Protein AF-A0A0U1DR45-F1 (afdb_monomer)

Secondary structure (DSSP, 8-state):
--GGG--SSHHHHHHHHHHHHHHHHHHHHHHHHTSHHHHHHHHHHHHHHHS------TTS----HHHHHHHHHHHHHHHHHHHHTT--HHHHHHHHHHHHHHHHHHHHHHHHTT-HHHHHHHHHHHHHHHHHHHHHHHHHHHHHHHHHHHTTT---HHHHHHHHHHHHHHHHHHHHHHHHHHHHHHHHHHH-

Structure (mmCIF, N/CA/C/O backbone):
data_AF-A0A0U1DR45-F1
#
_entry.id   AF-A0A0U1DR45-F1
#
loop_
_atom_site.group_PDB
_atom_site.id
_atom_site.type_symbol
_atom_site.label_atom_id
_atom_site.label_alt_id
_atom_site.label_comp_id
_atom_site.label_asym_id
_atom_site.label_entity_id
_atom_site.label_seq_id
_atom_site.pdbx_PDB_ins_code
_atom_site.Cartn_x
_atom_site.Cartn_y
_atom_site.Cartn_z
_atom_site.occupancy
_atom_site.B_iso_or_equiv
_atom_site.auth_seq_id
_atom_site.auth_comp_id
_atom_site.auth_asym_id
_atom_site.auth_atom_id
_atom_site.pdbx_PDB_model_num
ATOM 1 N N . MET A 1 1 ? 4.252 -5.165 19.565 1.00 74.50 1 MET A N 1
ATOM 2 C CA . MET A 1 1 ? 3.572 -4.332 20.573 1.00 74.50 1 MET A CA 1
ATOM 3 C C . MET A 1 1 ? 3.650 -5.083 21.880 1.00 74.50 1 MET A C 1
ATOM 5 O O . MET A 1 1 ? 3.442 -6.291 21.856 1.00 74.50 1 MET A O 1
ATOM 9 N N . ASP A 1 2 ? 4.028 -4.405 22.955 1.00 87.19 2 ASP A N 1
ATOM 10 C CA . ASP A 1 2 ? 4.052 -5.003 24.288 1.00 87.19 2 ASP A CA 1
ATOM 11 C C . ASP A 1 2 ? 2.635 -5.491 24.665 1.00 87.19 2 ASP A C 1
ATOM 13 O O . ASP A 1 2 ? 1.686 -4.720 24.469 1.00 87.19 2 ASP A O 1
ATOM 17 N N . PRO A 1 3 ? 2.450 -6.744 25.136 1.00 86.81 3 PRO A N 1
ATOM 18 C CA . PRO A 1 3 ? 1.155 -7.238 25.598 1.00 86.81 3 PRO A CA 1
ATOM 19 C C . PRO A 1 3 ? 0.461 -6.320 26.614 1.00 86.81 3 PRO A C 1
ATOM 21 O O . PRO A 1 3 ? -0.765 -6.239 26.595 1.00 86.81 3 PRO A O 1
ATOM 24 N N . GLU A 1 4 ? 1.212 -5.581 27.436 1.00 89.69 4 GLU A N 1
ATOM 25 C CA . GLU A 1 4 ? 0.661 -4.648 28.433 1.00 89.69 4 GLU A CA 1
ATOM 26 C C . GLU A 1 4 ? -0.062 -3.437 27.809 1.00 89.69 4 GLU A C 1
ATOM 28 O O . GLU A 1 4 ? -0.910 -2.804 28.440 1.00 89.69 4 GLU A O 1
ATOM 33 N N . LEU A 1 5 ? 0.232 -3.116 26.544 1.00 90.75 5 LEU A N 1
ATOM 34 C CA . LEU A 1 5 ? -0.399 -2.017 25.802 1.00 90.75 5 LEU A CA 1
ATOM 35 C C . LEU A 1 5 ? -1.704 -2.435 25.101 1.00 90.75 5 LEU A C 1
ATOM 37 O O . LEU A 1 5 ? -2.390 -1.595 24.505 1.00 90.75 5 LEU A O 1
ATOM 41 N N . VAL A 1 6 ? -2.057 -3.722 25.149 1.00 92.06 6 VAL A N 1
ATOM 42 C CA . VAL A 1 6 ? -3.276 -4.260 24.541 1.00 92.06 6 VAL A CA 1
ATOM 43 C C . VAL A 1 6 ? -4.402 -4.241 25.571 1.00 92.06 6 VAL A C 1
ATOM 45 O O . VAL A 1 6 ? -4.398 -5.008 26.529 1.00 92.06 6 VAL A O 1
ATOM 48 N N . ARG A 1 7 ? -5.390 -3.369 25.363 1.00 92.12 7 ARG A N 1
ATOM 49 C CA . ARG A 1 7 ? -6.521 -3.160 26.272 1.00 92.12 7 ARG A CA 1
ATOM 50 C C . ARG A 1 7 ? -7.835 -3.475 25.576 1.00 92.12 7 ARG A C 1
ATOM 52 O O . ARG A 1 7 ? -8.024 -3.124 24.417 1.00 92.12 7 ARG A O 1
ATOM 59 N N . GLY A 1 8 ? -8.750 -4.120 26.296 1.00 88.38 8 GLY A N 1
ATOM 60 C CA . GLY A 1 8 ? -10.065 -4.493 25.772 1.00 88.38 8 GLY A CA 1
ATOM 61 C C . GLY A 1 8 ? -10.032 -5.609 24.711 1.00 88.38 8 GLY A C 1
ATOM 62 O O . GLY A 1 8 ? -8.978 -6.170 24.395 1.00 88.38 8 GLY A O 1
ATOM 63 N N . PRO A 1 9 ? -11.191 -5.958 24.125 1.00 90.88 9 PRO A N 1
ATOM 64 C CA . PRO A 1 9 ? -11.337 -7.078 23.191 1.00 90.88 9 PRO A CA 1
ATOM 65 C C . PRO A 1 9 ? -10.889 -6.727 21.756 1.00 90.88 9 PRO A C 1
ATOM 67 O O . PRO A 1 9 ? -11.472 -7.186 20.772 1.00 90.88 9 PRO A O 1
ATOM 70 N N . VAL A 1 10 ? -9.832 -5.922 21.600 1.00 89.94 10 VAL A N 1
ATOM 71 C CA . VAL A 1 10 ? -9.386 -5.342 20.314 1.00 89.94 10 VAL A CA 1
ATOM 72 C C . VAL A 1 10 ? -9.113 -6.416 19.267 1.00 89.94 10 VAL A C 1
ATOM 74 O O . VAL A 1 10 ? -9.579 -6.316 18.132 1.00 89.94 10 VAL A O 1
ATOM 77 N N . ARG A 1 11 ? -8.405 -7.488 19.649 1.00 86.81 11 ARG A N 1
ATOM 78 C CA . ARG A 1 11 ? -8.141 -8.615 18.744 1.00 86.81 11 ARG A CA 1
ATOM 79 C C . ARG A 1 11 ? -9.445 -9.230 18.249 1.00 86.81 11 ARG A C 1
ATOM 81 O O . ARG A 1 11 ? -9.556 -9.521 17.065 1.00 86.81 11 ARG A O 1
ATOM 88 N N . GLN A 1 12 ? -10.414 -9.420 19.138 1.00 86.25 12 GLN A N 1
ATOM 89 C CA . GLN A 1 12 ? -11.705 -9.989 18.782 1.00 86.25 12 GLN A CA 1
ATOM 90 C C . GLN A 1 12 ? -12.430 -9.092 17.770 1.00 86.25 12 GLN A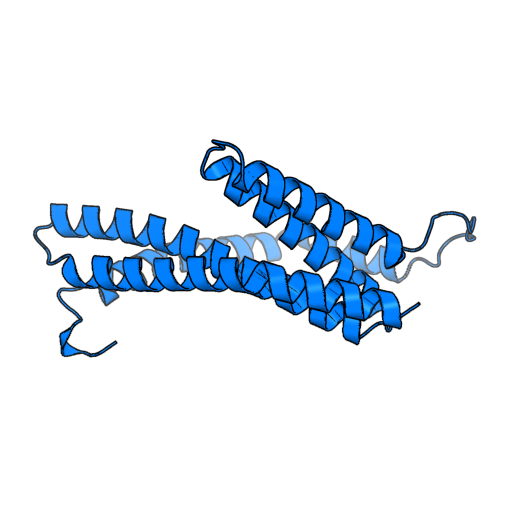 C 1
ATOM 92 O O . GLN A 1 12 ? -12.779 -9.555 16.688 1.00 86.25 12 GLN A O 1
ATOM 97 N N . ARG A 1 13 ? -12.570 -7.793 18.060 1.00 86.56 13 ARG A N 1
ATOM 98 C CA . ARG A 1 13 ? -13.258 -6.840 17.173 1.00 86.56 13 ARG A CA 1
ATOM 99 C C . ARG A 1 13 ? -12.608 -6.737 15.796 1.00 86.56 13 ARG A C 1
ATOM 101 O O . ARG A 1 13 ? -13.294 -6.877 14.780 1.00 86.56 13 ARG A O 1
ATOM 108 N N . LEU A 1 14 ? -11.286 -6.567 15.757 1.00 86.44 14 LEU A N 1
ATOM 109 C CA . LEU A 1 14 ? -10.547 -6.428 14.503 1.00 86.44 14 LEU A CA 1
ATOM 110 C C . LEU A 1 14 ? -10.541 -7.731 13.691 1.00 86.44 14 LEU A C 1
ATOM 112 O O . LEU A 1 14 ? -10.777 -7.705 12.481 1.00 86.44 14 LEU A O 1
ATOM 116 N N . VAL A 1 15 ? -10.314 -8.880 14.334 1.00 83.94 15 VAL A N 1
ATOM 117 C CA . VAL A 1 15 ? -10.161 -10.166 13.634 1.00 83.94 15 VAL A CA 1
ATOM 118 C C . VAL A 1 15 ? -11.509 -10.791 13.281 1.00 83.94 15 VAL A C 1
ATOM 120 O O . VAL A 1 15 ? -11.695 -11.218 12.143 1.00 83.94 15 VAL A O 1
ATOM 123 N N . GLU A 1 16 ? -12.483 -10.833 14.189 1.00 77.62 16 GLU A N 1
ATOM 124 C CA . GLU A 1 16 ? -13.787 -11.457 13.909 1.00 77.62 16 GLU A CA 1
ATOM 125 C C . GLU A 1 16 ? -14.612 -10.628 12.918 1.00 77.62 16 GLU A C 1
ATOM 127 O O . GLU A 1 16 ? -15.255 -11.176 12.013 1.00 77.62 16 GLU A O 1
ATOM 132 N N . GLY A 1 17 ? -14.536 -9.295 13.022 1.00 71.00 17 GLY A N 1
ATOM 133 C CA . GLY A 1 17 ? -15.105 -8.379 12.034 1.00 71.00 17 GLY A CA 1
ATOM 134 C C . GLY A 1 17 ? -14.496 -8.573 10.640 1.00 71.00 17 GLY A C 1
ATOM 135 O O . GLY A 1 17 ? -15.208 -8.523 9.629 1.00 71.00 17 GLY A O 1
ATOM 136 N N . ALA A 1 18 ? -13.192 -8.854 10.564 1.00 78.69 18 ALA A N 1
ATOM 137 C CA . ALA A 1 18 ? -12.522 -9.209 9.316 1.00 78.69 18 ALA A CA 1
ATOM 138 C C . ALA A 1 18 ? -12.906 -10.615 8.820 1.00 78.69 18 ALA A C 1
ATOM 140 O O . ALA A 1 18 ? -13.123 -10.790 7.621 1.00 78.69 18 ALA A O 1
ATOM 141 N N . ASN A 1 19 ? -13.078 -11.596 9.712 1.00 85.25 19 ASN A N 1
ATOM 142 C CA . ASN A 1 19 ? -13.353 -12.988 9.345 1.00 85.25 19 ASN A CA 1
ATOM 143 C C . ASN A 1 19 ? -14.691 -13.160 8.605 1.00 85.25 19 ASN A C 1
ATOM 145 O O . ASN A 1 19 ? -14.788 -13.913 7.631 1.00 85.25 19 ASN A O 1
ATOM 149 N N . ARG A 1 20 ? -15.728 -12.407 9.001 1.00 80.94 20 ARG A N 1
ATOM 150 C CA . ARG A 1 20 ? -17.017 -12.403 8.282 1.00 80.94 20 ARG A CA 1
ATOM 151 C C . ARG A 1 20 ? -16.873 -11.880 6.850 1.00 80.94 20 ARG A C 1
ATOM 153 O O . ARG A 1 20 ? -17.344 -12.524 5.910 1.00 80.94 20 ARG A O 1
ATOM 160 N N . ARG A 1 21 ? -16.178 -10.750 6.665 1.00 84.56 21 ARG A N 1
ATOM 161 C CA . ARG A 1 21 ? -15.897 -10.178 5.333 1.00 84.56 21 ARG A CA 1
ATOM 162 C C . ARG A 1 21 ? -15.031 -11.111 4.491 1.00 84.56 21 ARG A C 1
ATOM 164 O O . ARG A 1 21 ? -15.332 -11.308 3.314 1.00 84.56 21 ARG A O 1
ATOM 171 N N . TYR A 1 22 ? -14.012 -11.713 5.101 1.00 88.75 22 TYR A N 1
ATOM 172 C CA . TYR A 1 22 ? -13.149 -12.708 4.474 1.00 88.75 22 TYR A CA 1
ATOM 173 C C . TYR A 1 22 ? -13.961 -13.899 3.962 1.00 88.75 22 TYR A C 1
ATOM 175 O O . TYR A 1 22 ? -13.918 -14.199 2.773 1.00 88.75 22 TYR A O 1
ATOM 183 N N . THR A 1 23 ? -14.783 -14.512 4.817 1.00 90.94 23 THR A N 1
ATOM 184 C CA . THR A 1 23 ? -15.597 -15.683 4.459 1.00 90.94 23 THR A CA 1
ATOM 185 C C . THR A 1 23 ? -16.575 -15.368 3.325 1.00 90.94 23 THR A C 1
ATOM 187 O O . THR A 1 23 ? -16.706 -16.144 2.377 1.00 90.94 23 THR A O 1
ATOM 190 N N . ALA A 1 24 ? -17.241 -14.210 3.376 1.00 90.38 24 ALA A N 1
ATOM 191 C CA . ALA A 1 24 ? -18.144 -13.771 2.312 1.00 90.38 24 ALA A CA 1
ATOM 192 C C . ALA A 1 24 ? -17.401 -13.476 0.995 1.00 90.38 24 ALA A C 1
ATOM 194 O O . ALA A 1 24 ? -17.897 -13.794 -0.087 1.00 90.38 24 ALA A O 1
ATOM 195 N N . GLY A 1 25 ? -16.212 -12.872 1.064 1.00 93.19 25 GLY A N 1
ATOM 196 C CA . GLY A 1 25 ? -15.334 -12.667 -0.089 1.00 93.19 25 GLY A CA 1
ATOM 197 C C . GLY A 1 25 ? -14.889 -13.990 -0.705 1.00 93.19 25 GLY A C 1
ATOM 198 O O . GLY A 1 25 ? -15.065 -14.196 -1.900 1.00 93.19 25 GLY A O 1
ATOM 199 N N . TRP A 1 26 ? -14.410 -14.917 0.122 1.00 95.31 26 TRP A N 1
ATOM 200 C CA . TRP A 1 26 ? -13.960 -16.242 -0.289 1.00 95.31 26 TRP A CA 1
ATOM 201 C C . TRP A 1 26 ? -15.063 -17.042 -0.988 1.00 95.31 26 TRP A C 1
ATOM 203 O O . TRP A 1 26 ? -14.858 -17.526 -2.101 1.00 95.31 26 TRP A O 1
ATOM 213 N N . ARG A 1 27 ? -16.268 -17.104 -0.403 1.00 96.06 27 ARG A N 1
ATOM 214 C CA . ARG A 1 27 ? -17.425 -17.766 -1.032 1.00 96.06 27 ARG A CA 1
ATOM 215 C C . ARG A 1 27 ? -17.772 -17.148 -2.387 1.00 96.06 27 ARG A C 1
ATOM 217 O O . ARG A 1 27 ? -17.988 -17.881 -3.347 1.00 96.06 27 ARG A O 1
ATOM 224 N N . ARG A 1 28 ? -17.787 -15.812 -2.489 1.00 95.69 28 ARG A N 1
ATOM 225 C CA . ARG A 1 28 ? -18.041 -15.114 -3.763 1.00 95.69 28 ARG A CA 1
ATOM 226 C C . ARG A 1 28 ? -16.970 -15.421 -4.809 1.00 95.69 28 ARG A C 1
ATOM 228 O O . ARG A 1 28 ? -17.322 -15.671 -5.958 1.00 95.69 28 ARG A O 1
ATOM 235 N N . SER A 1 29 ? -15.697 -15.453 -4.420 1.00 96.12 29 SER A N 1
ATOM 236 C CA . SER A 1 29 ? -14.597 -15.828 -5.314 1.00 96.12 29 SER A CA 1
ATOM 237 C C . SER A 1 29 ? -14.737 -17.265 -5.811 1.00 96.12 29 SER A C 1
ATOM 239 O O . SER A 1 29 ? -14.628 -17.493 -7.012 1.00 96.12 29 SER A O 1
ATOM 241 N N . LEU A 1 30 ? -15.064 -18.221 -4.933 1.00 96.94 30 LEU A N 1
ATOM 242 C CA . LEU A 1 30 ? -15.293 -19.613 -5.333 1.00 96.94 30 LEU A CA 1
ATOM 243 C C . LEU A 1 30 ? -16.474 -19.758 -6.296 1.00 96.94 30 LEU A C 1
ATOM 245 O O . LEU A 1 30 ? -16.362 -20.468 -7.291 1.00 96.94 30 LEU A O 1
ATOM 249 N N . LEU A 1 31 ? -17.590 -19.074 -6.034 1.00 97.25 31 LEU A N 1
ATOM 250 C CA . LEU A 1 31 ? -18.738 -19.073 -6.944 1.00 97.25 31 LEU A CA 1
ATOM 251 C C . LEU A 1 31 ? -18.371 -18.477 -8.308 1.00 97.25 31 LEU A C 1
ATOM 253 O O . LEU A 1 31 ? -18.728 -19.038 -9.341 1.00 97.25 31 LEU A O 1
ATOM 257 N N . ALA A 1 32 ? -17.616 -17.375 -8.327 1.00 96.88 32 ALA A N 1
ATOM 258 C CA . ALA A 1 32 ? -17.155 -16.760 -9.567 1.00 96.88 32 ALA A CA 1
ATOM 259 C C . ALA A 1 32 ? -16.224 -17.693 -10.358 1.00 96.88 32 ALA A C 1
ATOM 261 O O . ALA A 1 32 ? -16.422 -17.856 -11.561 1.00 96.88 32 ALA A O 1
ATOM 262 N N . MET A 1 33 ? -15.266 -18.343 -9.691 1.00 97.38 33 MET A N 1
ATOM 263 C CA . MET A 1 33 ? -14.330 -19.301 -10.298 1.00 97.38 33 MET A CA 1
ATOM 264 C C . MET A 1 33 ? -14.998 -20.604 -10.761 1.00 97.38 33 MET A C 1
ATOM 266 O O . MET A 1 33 ? -14.432 -21.329 -11.565 1.00 97.38 33 MET A O 1
ATOM 270 N N . ARG A 1 34 ? -16.204 -20.913 -10.280 1.00 97.31 34 ARG A N 1
ATOM 271 C CA . ARG A 1 34 ? -17.005 -22.063 -10.735 1.00 97.31 34 ARG A CA 1
ATOM 272 C C . ARG A 1 34 ? -18.048 -21.692 -11.790 1.00 97.31 34 ARG A C 1
ATOM 274 O O . ARG A 1 34 ? -18.850 -22.532 -12.181 1.00 97.31 34 ARG A O 1
ATOM 281 N N . SER A 1 35 ? -18.084 -20.435 -12.228 1.00 97.88 35 SER A N 1
ATOM 282 C CA . SER A 1 35 ? -19.075 -19.962 -13.195 1.00 97.88 35 SER A CA 1
ATOM 283 C C . SER A 1 35 ? -18.663 -20.251 -14.639 1.00 97.88 35 SER A C 1
ATOM 285 O O . SER A 1 35 ? -17.483 -20.192 -14.982 1.00 97.88 35 SER A O 1
ATOM 287 N N . GLN A 1 36 ? -19.647 -20.415 -15.530 1.00 97.69 36 GLN A N 1
ATOM 288 C CA . GLN A 1 36 ? -19.403 -20.547 -16.974 1.00 97.69 36 GLN A CA 1
ATOM 289 C C . GLN A 1 36 ? -18.629 -19.357 -17.556 1.00 97.69 36 GLN A C 1
ATOM 291 O O . GLN A 1 36 ? -17.900 -19.489 -18.533 1.00 97.69 36 GLN A O 1
ATOM 296 N N . ARG A 1 37 ? -18.796 -18.160 -16.981 1.00 97.62 37 ARG A N 1
ATOM 297 C CA . ARG A 1 37 ? -18.046 -16.972 -17.407 1.00 97.62 37 ARG A CA 1
ATOM 298 C C . ARG A 1 37 ? -16.548 -17.128 -17.137 1.00 97.62 37 ARG A C 1
ATOM 300 O O . ARG A 1 37 ? -15.755 -16.656 -17.938 1.00 97.62 37 ARG A O 1
ATOM 307 N N . TYR A 1 38 ? -16.176 -17.746 -16.017 1.00 96.88 38 TYR A N 1
ATOM 308 C CA . TYR A 1 38 ? -14.775 -17.969 -15.676 1.00 96.88 38 TYR A CA 1
ATOM 309 C C . TYR A 1 38 ? -14.135 -19.018 -16.585 1.00 96.88 38 TYR A C 1
ATOM 311 O O . TYR A 1 38 ? -13.065 -18.752 -17.116 1.00 96.88 38 TYR A O 1
ATOM 319 N N . PHE A 1 39 ? -14.813 -20.139 -16.847 1.00 97.50 39 PHE A N 1
ATOM 320 C CA . PHE A 1 39 ? -14.300 -21.146 -17.783 1.00 97.50 39 PHE A CA 1
ATOM 321 C C . PHE A 1 39 ? -14.145 -20.590 -19.200 1.00 97.50 39 PHE A C 1
ATOM 323 O O . PHE A 1 39 ? -13.060 -20.678 -19.750 1.00 97.50 39 PHE A O 1
ATOM 330 N N . ARG A 1 40 ? -15.132 -19.837 -19.711 1.00 97.50 40 ARG A N 1
ATOM 331 C CA . ARG A 1 40 ? -14.993 -19.140 -21.005 1.00 97.50 40 ARG A CA 1
ATOM 332 C C . ARG A 1 40 ? -13.811 -18.168 -21.063 1.00 97.50 40 ARG A C 1
ATOM 334 O O . ARG A 1 40 ? -13.242 -17.965 -22.127 1.00 97.50 40 ARG A O 1
ATOM 341 N N . LEU A 1 41 ? -13.468 -17.524 -19.945 1.00 96.50 41 LEU A N 1
ATOM 342 C CA . LEU A 1 41 ? -12.283 -16.669 -19.876 1.00 96.50 41 LEU A CA 1
ATOM 343 C C . LEU A 1 41 ? -10.994 -17.498 -19.952 1.00 96.50 41 LEU A C 1
ATOM 345 O O . LEU A 1 41 ? -10.045 -17.047 -20.582 1.00 96.50 41 LEU A O 1
ATOM 349 N N . LEU A 1 42 ? -10.948 -18.668 -19.310 1.00 96.19 42 LEU A N 1
ATOM 350 C CA . LEU A 1 42 ? -9.800 -19.571 -19.404 1.00 96.19 42 LEU A CA 1
ATOM 351 C C . LEU A 1 42 ? -9.645 -20.122 -20.823 1.00 96.19 42 LEU A C 1
ATOM 353 O O . LEU A 1 42 ? -8.553 -20.011 -21.369 1.00 96.19 42 LEU A O 1
ATOM 357 N N . ASP A 1 43 ? -10.736 -20.589 -21.433 1.00 96.31 43 ASP A N 1
ATOM 358 C CA . ASP A 1 43 ? -10.746 -21.094 -22.811 1.00 96.31 43 ASP A CA 1
ATOM 359 C C . ASP A 1 43 ? -10.217 -20.024 -23.786 1.00 96.31 43 ASP A C 1
ATOM 361 O O . ASP A 1 43 ? -9.312 -20.280 -24.574 1.00 96.31 43 ASP A O 1
ATOM 365 N N . ALA A 1 44 ? -10.696 -18.778 -23.666 1.00 95.00 44 ALA A N 1
ATOM 366 C CA . ALA A 1 44 ? -10.241 -17.666 -24.505 1.00 95.00 44 ALA A CA 1
ATOM 367 C C . ALA A 1 44 ? -8.765 -17.282 -24.274 1.00 95.00 44 ALA A C 1
ATOM 369 O O . ALA A 1 44 ? -8.101 -16.781 -25.181 1.00 95.00 44 ALA A O 1
ATOM 370 N N . LEU A 1 45 ? -8.237 -17.472 -23.058 1.00 93.81 45 LEU A N 1
ATOM 371 C CA . LEU A 1 45 ? -6.817 -17.243 -22.773 1.00 93.81 45 LEU A CA 1
ATOM 372 C C . LEU A 1 45 ? -5.938 -18.359 -23.351 1.00 93.81 45 LEU A C 1
ATOM 374 O O . LEU A 1 45 ? -4.846 -18.063 -23.830 1.00 93.81 45 LEU A O 1
ATOM 378 N N . GLU A 1 46 ? -6.397 -19.610 -23.325 1.00 92.38 46 GLU A N 1
ATOM 379 C CA . GLU A 1 46 ? -5.705 -20.742 -23.950 1.00 92.38 46 GLU A CA 1
ATOM 380 C C . GLU A 1 46 ? -5.690 -20.611 -25.478 1.00 92.38 46 GLU A C 1
ATOM 382 O O . GLU A 1 46 ? -4.638 -20.759 -26.105 1.00 92.38 46 GLU A O 1
ATOM 387 N N . GLU A 1 47 ? -6.818 -20.215 -26.070 1.00 92.75 47 GLU A N 1
ATOM 388 C CA . GLU A 1 47 ? -6.914 -19.886 -27.493 1.00 92.75 47 GLU A CA 1
ATOM 389 C C . GLU A 1 47 ? -5.952 -18.748 -27.866 1.00 92.75 47 GLU A C 1
ATOM 391 O O . GLU A 1 47 ? -5.198 -18.868 -28.825 1.00 92.75 47 GLU A O 1
ATOM 396 N N . LEU A 1 48 ? -5.880 -17.676 -27.068 1.00 89.69 48 LEU A N 1
ATOM 397 C CA . LEU A 1 48 ? -4.950 -16.566 -27.315 1.00 89.69 48 LEU A CA 1
ATOM 398 C C . LEU A 1 48 ? -3.473 -16.996 -27.285 1.00 89.69 48 LEU A C 1
ATOM 400 O O . LEU A 1 48 ? -2.665 -16.447 -28.031 1.00 89.69 48 LEU A O 1
ATOM 404 N N . VAL A 1 49 ? -3.101 -17.922 -26.399 1.00 88.00 49 VAL A N 1
ATOM 405 C CA . VAL A 1 49 ? -1.713 -18.405 -26.271 1.00 88.00 49 VAL A CA 1
ATOM 406 C C . VAL A 1 49 ? -1.346 -19.374 -27.397 1.00 88.00 49 VAL A C 1
ATOM 408 O O . VAL A 1 49 ? -0.192 -19.401 -27.822 1.00 88.00 49 VAL A O 1
ATOM 411 N N . THR A 1 50 ? -2.308 -20.167 -27.869 1.00 88.31 50 THR A N 1
ATOM 412 C CA . THR A 1 50 ? -2.106 -21.167 -28.931 1.00 88.31 50 THR A CA 1
ATOM 413 C C . THR A 1 50 ? -2.286 -20.598 -30.336 1.00 88.31 50 THR A C 1
ATOM 415 O O . THR A 1 50 ? -1.731 -21.150 -31.287 1.00 88.31 50 THR A O 1
ATOM 418 N N . ALA A 1 51 ? -3.001 -19.479 -30.474 1.00 81.06 51 ALA A N 1
ATOM 419 C CA . ALA A 1 51 ? -3.136 -18.753 -31.724 1.00 81.06 51 ALA A CA 1
ATOM 420 C C . ALA A 1 51 ? -1.754 -18.320 -32.234 1.00 81.06 51 ALA A C 1
ATOM 422 O O . ALA A 1 51 ? -1.062 -17.490 -31.638 1.00 81.06 51 ALA A O 1
ATOM 423 N N . GLN A 1 52 ? -1.350 -18.887 -33.369 1.00 60.12 52 GLN A N 1
ATOM 424 C CA . GLN A 1 52 ? -0.165 -18.445 -34.086 1.00 60.12 52 GLN A CA 1
ATOM 425 C C . GLN A 1 52 ? -0.462 -17.037 -34.628 1.00 60.12 52 GLN A C 1
ATOM 427 O O . GLN A 1 52 ? -1.485 -16.858 -35.290 1.00 60.12 52 GLN A O 1
ATOM 432 N N . PRO A 1 53 ? 0.357 -16.014 -34.326 1.00 64.25 53 PRO A N 1
ATOM 433 C CA . PRO A 1 53 ? 0.059 -14.662 -34.772 1.00 64.25 53 PRO A CA 1
ATOM 434 C C . PRO A 1 53 ? 0.071 -14.625 -36.303 1.00 64.25 53 PRO A C 1
ATOM 436 O O . PRO A 1 53 ? 1.115 -14.846 -36.918 1.00 64.25 53 PRO A O 1
ATOM 439 N N . GLU A 1 54 ? -1.083 -14.347 -36.915 1.00 57.34 54 GLU A N 1
ATOM 440 C CA . GLU A 1 54 ? -1.157 -14.077 -38.348 1.00 57.34 54 GLU A CA 1
ATOM 441 C C . GLU A 1 54 ? -0.291 -12.850 -38.644 1.00 57.34 54 GLU A C 1
ATOM 443 O O . GLU A 1 54 ? -0.530 -11.773 -38.102 1.00 57.34 54 GLU A O 1
ATOM 448 N N . SER A 1 55 ? 0.775 -13.073 -39.418 1.00 53.59 55 SER A N 1
ATOM 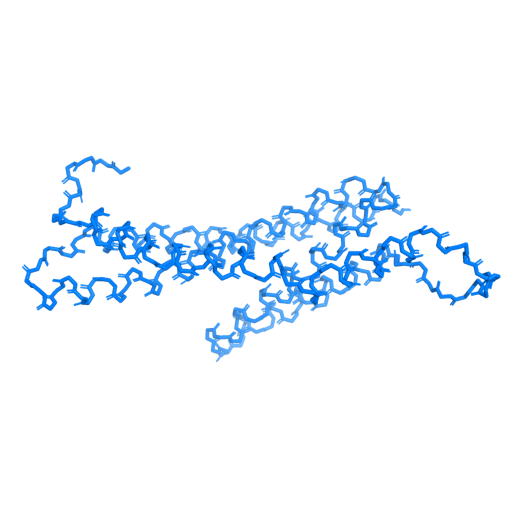449 C CA . SER A 1 55 ? 1.690 -12.094 -40.016 1.00 53.59 55 SER A CA 1
ATOM 450 C C . SER A 1 55 ? 1.820 -10.756 -39.277 1.00 53.59 55 SER A C 1
ATOM 452 O O . SER A 1 55 ? 0.998 -9.849 -39.408 1.00 53.59 55 SER A O 1
ATOM 454 N N . ALA A 1 56 ? 2.928 -10.613 -38.553 1.00 48.78 56 ALA A N 1
ATOM 455 C CA . ALA A 1 56 ? 3.365 -9.365 -37.953 1.00 48.78 56 ALA A CA 1
ATOM 456 C C . ALA A 1 56 ? 3.437 -8.227 -38.985 1.00 48.78 56 ALA A C 1
ATOM 458 O O . ALA A 1 56 ? 4.431 -8.077 -39.694 1.00 48.78 56 ALA A O 1
ATOM 459 N N . ASP A 1 57 ? 2.428 -7.359 -38.986 1.00 45.81 57 ASP A N 1
ATOM 460 C CA . ASP A 1 57 ? 2.613 -5.975 -39.398 1.00 45.81 57 ASP A CA 1
ATOM 461 C C . ASP A 1 57 ? 3.430 -5.302 -38.280 1.00 45.81 57 ASP A C 1
ATOM 463 O O . ASP A 1 57 ? 2.928 -4.887 -37.226 1.00 45.81 57 ASP A O 1
ATOM 467 N N . ALA A 1 58 ? 4.750 -5.378 -38.445 1.00 52.28 58 ALA A N 1
ATOM 468 C CA . ALA A 1 58 ? 5.788 -5.096 -37.460 1.00 52.28 58 ALA A CA 1
ATOM 469 C C . ALA A 1 58 ? 5.945 -3.590 -37.168 1.00 52.28 58 ALA A C 1
ATOM 471 O O . ALA A 1 58 ? 7.027 -3.024 -37.306 1.00 52.28 58 ALA A O 1
ATOM 472 N N . ALA A 1 59 ? 4.867 -2.927 -36.744 1.00 47.44 59 ALA A N 1
ATOM 473 C CA . ALA A 1 59 ? 4.877 -1.499 -36.420 1.00 47.44 59 ALA A CA 1
ATOM 474 C C . ALA A 1 59 ? 4.068 -1.119 -35.167 1.00 47.44 59 ALA A C 1
ATOM 476 O O . ALA A 1 59 ? 3.862 0.064 -34.896 1.00 47.44 59 ALA A O 1
ATOM 477 N N . LYS A 1 60 ? 3.624 -2.081 -34.345 1.00 49.78 60 LYS A N 1
ATOM 478 C CA . LYS A 1 60 ? 3.159 -1.753 -32.987 1.00 49.78 60 LYS A CA 1
ATOM 479 C C . LYS A 1 60 ? 4.371 -1.749 -32.060 1.00 49.78 60 LYS A C 1
ATOM 481 O O . LYS A 1 60 ? 5.004 -2.795 -31.932 1.00 49.78 60 LYS A O 1
ATOM 486 N N . PRO A 1 61 ? 4.716 -0.615 -31.417 1.00 47.34 61 PRO A N 1
ATOM 487 C CA . PRO A 1 61 ? 5.873 -0.575 -30.542 1.00 47.34 61 PRO A CA 1
ATOM 488 C C . PRO A 1 61 ? 5.661 -1.623 -29.454 1.00 47.34 61 PRO A C 1
ATOM 490 O O . PRO A 1 61 ? 4.699 -1.536 -28.679 1.00 47.34 61 PRO A O 1
ATOM 493 N N . SER A 1 62 ? 6.556 -2.613 -29.406 1.00 57.09 62 SER A N 1
ATOM 494 C CA . SER A 1 62 ? 6.728 -3.434 -28.215 1.00 57.09 62 SER A CA 1
ATOM 495 C C . SER A 1 62 ? 6.770 -2.474 -27.030 1.00 57.09 62 SER A C 1
ATOM 497 O O . SER A 1 62 ? 7.299 -1.362 -27.138 1.00 57.09 62 SER A O 1
ATOM 499 N N . ALA A 1 63 ? 6.104 -2.818 -25.928 1.00 65.12 63 ALA A N 1
ATOM 500 C CA . ALA A 1 63 ? 6.129 -1.973 -24.746 1.00 65.12 63 ALA A CA 1
ATOM 501 C C . ALA A 1 63 ? 7.599 -1.717 -24.375 1.00 65.12 63 ALA A C 1
ATOM 503 O O . ALA A 1 63 ? 8.253 -2.590 -23.824 1.00 65.12 63 ALA A O 1
ATOM 504 N N . ASN A 1 64 ? 8.131 -0.548 -24.734 1.00 84.75 64 ASN A N 1
ATOM 505 C CA . ASN A 1 64 ? 9.528 -0.218 -24.497 1.00 84.75 64 ASN A CA 1
ATOM 506 C C . ASN A 1 64 ? 9.632 0.400 -23.098 1.00 84.75 64 ASN A C 1
ATOM 508 O O . ASN A 1 64 ? 8.792 1.230 -22.711 1.00 84.75 64 ASN A O 1
ATOM 512 N N . ILE A 1 65 ? 10.666 -0.007 -22.363 1.00 89.50 65 ILE A N 1
ATOM 513 C CA . ILE A 1 65 ? 11.085 0.516 -21.062 1.00 89.50 65 ILE A CA 1
ATOM 514 C C . ILE A 1 65 ? 11.008 2.045 -21.036 1.00 89.50 65 ILE A C 1
ATOM 516 O O . ILE A 1 65 ? 10.413 2.588 -20.106 1.00 89.50 65 ILE A O 1
ATOM 520 N N . ASP A 1 66 ? 11.487 2.740 -22.072 1.00 90.94 66 ASP A N 1
ATOM 521 C CA . ASP A 1 66 ? 11.464 4.209 -22.152 1.00 90.94 66 ASP A CA 1
ATOM 522 C C . ASP A 1 66 ? 10.060 4.797 -22.017 1.00 90.94 66 ASP A C 1
ATOM 524 O O . ASP A 1 66 ? 9.807 5.734 -21.252 1.00 90.94 66 ASP A O 1
ATOM 528 N N . SER A 1 67 ? 9.107 4.226 -22.756 1.00 90.81 67 SER A N 1
ATOM 529 C CA . SER A 1 67 ? 7.722 4.692 -22.766 1.00 90.81 67 SER A CA 1
ATOM 530 C C . SER A 1 67 ? 7.043 4.455 -21.413 1.00 90.81 67 SER A C 1
ATOM 532 O O . SER A 1 67 ? 6.305 5.316 -20.919 1.00 90.81 67 SER A O 1
ATOM 534 N N . ALA A 1 68 ? 7.326 3.311 -20.781 1.00 92.31 68 ALA A N 1
ATOM 535 C CA . ALA A 1 68 ? 6.817 2.962 -19.463 1.00 92.31 68 ALA A CA 1
ATOM 536 C C . ALA A 1 68 ? 7.453 3.845 -18.379 1.00 92.31 68 ALA A C 1
ATOM 538 O O . ALA A 1 68 ? 6.745 4.384 -17.524 1.00 92.31 68 ALA A O 1
ATOM 539 N N . TYR A 1 69 ? 8.760 4.085 -18.465 1.00 95.50 69 TYR A N 1
ATOM 540 C CA . TYR A 1 69 ? 9.501 4.949 -17.557 1.00 95.50 69 TYR A CA 1
ATOM 541 C C . TYR A 1 69 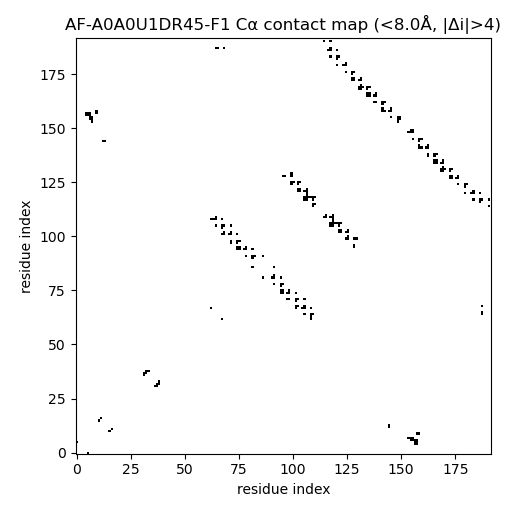? 9.046 6.410 -17.649 1.00 95.50 69 TYR A C 1
ATOM 543 O O . TYR A 1 69 ? 8.773 7.045 -16.625 1.00 95.50 69 TYR A O 1
ATOM 551 N N . LYS A 1 70 ? 8.839 6.935 -18.865 1.00 94.69 70 LYS A N 1
ATOM 552 C CA . LYS A 1 70 ? 8.312 8.291 -19.091 1.00 94.69 70 LYS A CA 1
ATOM 553 C C . LYS A 1 70 ? 6.980 8.516 -18.372 1.00 94.69 70 LYS A C 1
ATOM 555 O O . LYS A 1 70 ? 6.748 9.604 -17.840 1.00 94.69 70 LYS A O 1
ATOM 560 N N . ARG A 1 71 ? 6.116 7.496 -18.301 1.00 94.25 71 ARG A N 1
ATOM 561 C CA . ARG A 1 71 ? 4.848 7.565 -17.551 1.00 94.25 71 ARG A CA 1
ATOM 562 C C . ARG A 1 71 ? 5.072 7.655 -16.045 1.00 94.25 71 ARG A C 1
ATOM 564 O O . ARG A 1 71 ? 4.422 8.484 -15.413 1.00 94.25 71 ARG A O 1
ATOM 571 N N . VAL A 1 72 ? 6.001 6.873 -15.487 1.00 95.81 72 VAL A N 1
ATOM 572 C CA . VAL A 1 72 ? 6.370 6.963 -14.061 1.00 95.81 72 VAL A CA 1
ATOM 573 C C . VAL A 1 72 ? 6.880 8.364 -13.736 1.00 95.81 72 VAL A C 1
ATOM 575 O O . VAL A 1 72 ? 6.387 8.997 -12.806 1.00 95.81 72 VAL A O 1
ATOM 578 N N . ARG A 1 73 ? 7.799 8.899 -14.548 1.00 96.50 73 ARG A N 1
ATOM 579 C CA . ARG A 1 73 ? 8.347 10.250 -14.360 1.00 96.50 73 ARG A CA 1
ATOM 580 C C . ARG A 1 73 ? 7.271 11.333 -14.455 1.00 96.50 73 ARG A C 1
ATOM 582 O O . ARG A 1 73 ? 7.266 12.255 -13.642 1.00 96.50 73 ARG A O 1
ATOM 589 N N . LYS A 1 74 ? 6.348 11.231 -15.421 1.00 96.00 74 LYS A N 1
ATOM 590 C CA . LYS A 1 74 ? 5.223 12.172 -15.552 1.00 96.00 74 LYS A CA 1
ATOM 591 C C . LYS A 1 74 ? 4.316 12.119 -14.320 1.00 96.00 74 LYS A C 1
ATOM 593 O O . LYS A 1 74 ? 4.007 13.171 -13.775 1.00 96.00 74 LYS A O 1
ATOM 598 N N . ALA A 1 75 ? 3.953 10.921 -13.858 1.00 95.69 75 ALA A N 1
ATOM 599 C CA . ALA A 1 75 ? 3.142 10.745 -12.655 1.00 95.69 75 ALA A CA 1
ATOM 600 C C . ALA A 1 75 ? 3.838 11.312 -11.407 1.00 95.69 75 ALA A C 1
ATOM 602 O O . ALA A 1 75 ? 3.211 12.042 -10.648 1.00 95.69 75 ALA A O 1
ATOM 603 N N . ALA A 1 76 ? 5.141 11.064 -11.242 1.00 95.06 76 ALA A N 1
ATOM 604 C CA . ALA A 1 76 ? 5.925 11.609 -10.136 1.00 95.06 76 ALA A CA 1
ATOM 605 C C . ALA A 1 76 ? 5.992 13.144 -10.165 1.00 95.06 76 ALA A C 1
ATOM 607 O O . ALA A 1 76 ? 5.824 13.788 -9.133 1.00 95.06 76 ALA A O 1
ATOM 608 N N . LYS A 1 77 ? 6.168 13.745 -11.350 1.00 94.94 77 LYS A N 1
ATOM 609 C CA . LYS A 1 77 ? 6.128 15.206 -11.510 1.00 94.94 77 LYS A CA 1
ATOM 610 C C . LYS A 1 77 ? 4.753 15.776 -11.151 1.00 94.94 77 LYS A C 1
ATOM 612 O O . LYS A 1 77 ? 4.688 16.819 -10.514 1.00 94.94 77 LYS A O 1
ATOM 617 N N . THR A 1 78 ? 3.669 15.115 -11.557 1.00 93.75 78 THR A N 1
ATOM 618 C CA . THR A 1 78 ? 2.308 15.521 -11.181 1.00 93.75 78 THR A CA 1
ATOM 619 C C . THR A 1 78 ? 2.094 15.413 -9.674 1.00 93.75 78 THR A C 1
ATOM 621 O O . THR A 1 78 ? 1.604 16.363 -9.085 1.00 93.75 78 THR A O 1
ATOM 624 N N . ALA A 1 79 ? 2.517 14.318 -9.040 1.00 92.75 79 ALA A N 1
ATOM 625 C CA . ALA A 1 79 ? 2.389 14.154 -7.593 1.00 92.75 79 ALA A CA 1
ATOM 626 C C . ALA A 1 79 ? 3.176 15.207 -6.805 1.00 92.75 79 ALA A C 1
ATOM 628 O O . ALA A 1 79 ? 2.667 15.722 -5.820 1.00 92.75 79 ALA A O 1
ATOM 629 N N . ALA A 1 80 ? 4.374 15.581 -7.264 1.00 92.19 80 ALA A N 1
ATOM 630 C CA . ALA A 1 80 ? 5.146 16.652 -6.638 1.00 92.19 80 ALA A CA 1
ATOM 631 C C . ALA A 1 80 ? 4.439 18.018 -6.714 1.00 92.19 80 ALA A C 1
ATOM 633 O O . ALA A 1 80 ? 4.532 18.791 -5.771 1.00 92.19 80 ALA A O 1
ATOM 634 N N . LYS A 1 81 ? 3.719 18.303 -7.810 1.00 92.19 81 LYS A N 1
ATOM 635 C CA . LYS A 1 81 ? 2.900 19.521 -7.933 1.00 92.19 81 LYS A CA 1
ATOM 636 C C . LYS A 1 81 ? 1.698 19.487 -6.993 1.00 92.19 81 LYS A C 1
ATOM 638 O O . LYS A 1 81 ? 1.555 20.374 -6.173 1.00 92.19 81 LYS A O 1
ATOM 643 N N . VAL A 1 82 ? 0.923 18.402 -7.039 1.00 91.38 82 VAL A N 1
ATOM 644 C CA . VAL A 1 82 ? -0.242 18.192 -6.160 1.00 91.38 82 VAL A CA 1
ATOM 645 C C . VAL A 1 82 ? 0.147 18.256 -4.676 1.00 91.38 82 VAL A C 1
ATOM 647 O O . VAL A 1 82 ? -0.633 18.704 -3.848 1.00 91.38 82 VAL A O 1
ATOM 650 N N . ALA A 1 83 ? 1.357 17.821 -4.320 1.00 86.56 83 ALA A N 1
ATOM 651 C CA . ALA A 1 83 ? 1.862 17.927 -2.956 1.00 86.56 83 ALA A CA 1
ATOM 652 C C . ALA A 1 83 ? 2.253 19.360 -2.546 1.00 86.56 83 ALA A C 1
ATOM 654 O O . ALA A 1 83 ? 2.226 19.651 -1.354 1.00 86.56 83 ALA A O 1
ATOM 655 N N . ALA A 1 84 ? 2.649 20.209 -3.499 1.00 87.50 84 ALA A N 1
ATOM 656 C CA . ALA A 1 84 ? 3.024 21.603 -3.261 1.00 87.50 84 ALA A CA 1
ATOM 657 C C . ALA A 1 84 ? 1.814 22.551 -3.246 1.00 87.50 84 ALA A C 1
ATOM 659 O O . ALA A 1 84 ? 1.865 23.584 -2.586 1.00 87.50 84 ALA A O 1
ATOM 660 N N . ASP A 1 85 ? 0.747 22.191 -3.956 1.00 87.94 85 ASP A N 1
ATOM 661 C CA . ASP A 1 85 ? -0.513 22.929 -3.972 1.00 87.94 85 ASP A CA 1
ATOM 662 C C . ASP A 1 85 ? -1.361 22.599 -2.719 1.00 87.94 85 ASP A C 1
ATOM 664 O O . ASP A 1 85 ? -1.168 21.569 -2.059 1.00 87.94 85 ASP A O 1
ATOM 668 N N . GLU A 1 86 ? -2.367 23.427 -2.413 1.00 84.75 86 GLU A N 1
ATOM 669 C CA . GLU A 1 86 ? -3.386 23.168 -1.373 1.00 84.75 86 GLU A CA 1
ATOM 670 C C . GLU A 1 86 ? -4.391 22.075 -1.796 1.00 84.75 86 GLU A C 1
ATOM 672 O O . GLU A 1 86 ? -5.598 22.181 -1.595 1.00 84.75 86 GLU A O 1
ATOM 677 N N . ALA A 1 87 ? -3.895 21.001 -2.410 1.00 87.06 87 ALA A N 1
ATOM 678 C CA . ALA A 1 87 ? -4.715 19.893 -2.865 1.00 87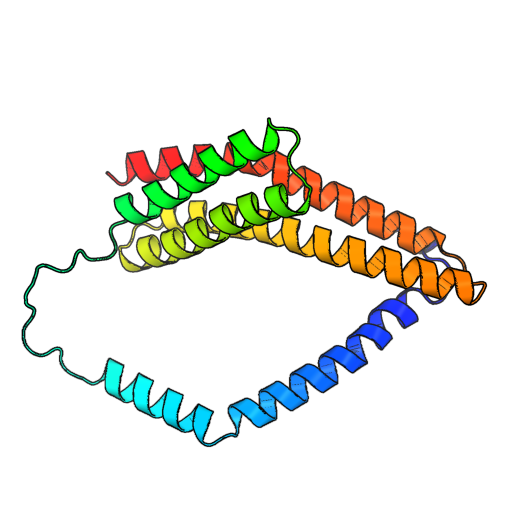.06 87 ALA A CA 1
ATOM 679 C C . ALA A 1 87 ? -5.268 19.076 -1.690 1.00 87.06 87 ALA A C 1
ATOM 681 O O . ALA A 1 87 ? -4.622 18.914 -0.640 1.00 87.06 87 ALA A O 1
ATOM 682 N N . THR A 1 88 ? -6.440 18.498 -1.921 1.00 90.38 88 THR A N 1
ATOM 683 C CA . THR A 1 88 ? -7.130 17.585 -1.006 1.00 90.38 88 THR A CA 1
ATOM 684 C C . THR A 1 88 ? -6.318 16.309 -0.757 1.00 90.38 88 THR A C 1
ATOM 686 O O . THR A 1 88 ? -5.368 15.975 -1.479 1.00 90.38 88 THR A O 1
ATOM 689 N N . THR A 1 89 ? -6.675 15.570 0.295 1.00 86.50 89 THR A N 1
ATOM 690 C CA . THR A 1 89 ? -6.033 14.283 0.608 1.00 86.50 89 THR A CA 1
ATOM 691 C C . THR A 1 89 ? -6.276 13.273 -0.513 1.00 86.50 89 THR A C 1
ATOM 693 O O . THR A 1 89 ? -5.350 12.578 -0.930 1.00 86.50 89 THR A O 1
ATOM 696 N N . GLU A 1 90 ? -7.486 13.259 -1.067 1.00 86.94 90 GLU A N 1
ATOM 697 C CA . GLU A 1 90 ? -7.907 12.385 -2.158 1.00 86.94 90 GLU A CA 1
ATOM 698 C C . GLU A 1 90 ? -7.071 12.616 -3.422 1.00 86.94 90 GLU A C 1
ATOM 700 O O . GLU A 1 90 ? -6.583 11.661 -4.030 1.00 86.94 90 GLU A O 1
ATOM 705 N N . GLU A 1 91 ? -6.833 13.875 -3.796 1.00 89.56 91 GLU A N 1
ATOM 706 C CA . GLU A 1 91 ? -6.002 14.219 -4.956 1.00 89.56 91 GLU A CA 1
ATOM 707 C C . GLU A 1 91 ? -4.545 13.779 -4.771 1.00 89.56 91 GLU A C 1
ATOM 709 O O . GLU A 1 91 ? -3.909 13.269 -5.706 1.00 89.56 91 GLU A O 1
ATOM 714 N N . LYS A 1 92 ? -4.008 13.948 -3.556 1.00 90.00 92 LYS A N 1
ATOM 715 C CA . LYS A 1 92 ? -2.656 13.500 -3.192 1.00 90.00 92 LYS A CA 1
ATOM 716 C C . LYS A 1 92 ? -2.545 11.977 -3.295 1.00 90.00 92 LYS A C 1
ATOM 718 O O . LYS A 1 92 ? -1.589 11.475 -3.896 1.00 90.00 92 LYS A O 1
ATOM 723 N N . ASP A 1 93 ? -3.534 11.246 -2.797 1.00 89.94 93 ASP A N 1
ATOM 724 C CA . ASP A 1 93 ? -3.566 9.783 -2.847 1.00 8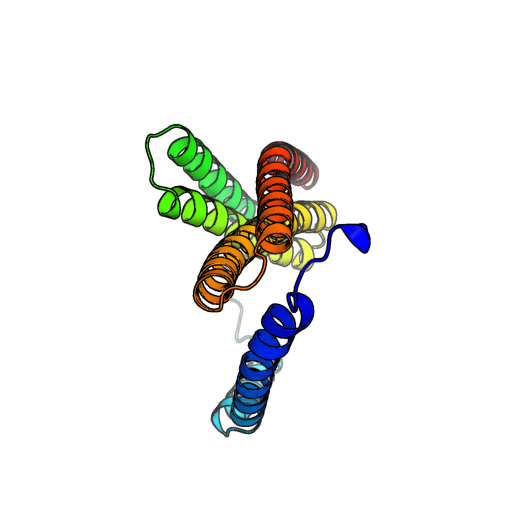9.94 93 ASP A CA 1
ATOM 725 C C . ASP A 1 93 ? -3.754 9.262 -4.279 1.00 89.94 93 ASP A C 1
ATOM 727 O O . ASP A 1 93 ? -3.055 8.336 -4.707 1.00 89.94 93 ASP A O 1
ATOM 731 N N . GLU A 1 94 ? -4.592 9.910 -5.090 1.00 91.62 94 GLU A N 1
ATOM 732 C CA . GLU A 1 94 ? -4.733 9.576 -6.508 1.00 91.62 94 GLU A CA 1
ATOM 733 C C . GLU A 1 94 ? -3.421 9.809 -7.276 1.00 91.62 94 GLU A C 1
ATOM 735 O O . GLU A 1 94 ? -3.025 9.015 -8.143 1.00 91.62 94 GLU A O 1
ATOM 740 N N . ALA A 1 95 ? -2.696 10.886 -6.966 1.00 94.25 95 ALA A N 1
ATOM 741 C CA . ALA A 1 95 ? -1.397 11.149 -7.570 1.00 94.25 95 ALA A CA 1
ATOM 742 C C . ALA A 1 95 ? -0.371 10.050 -7.239 1.00 94.25 95 ALA A C 1
ATOM 744 O O . ALA A 1 95 ? 0.324 9.573 -8.145 1.00 94.25 95 ALA A O 1
ATOM 745 N N . LEU A 1 96 ? -0.329 9.573 -5.991 1.00 94.38 96 LEU A N 1
ATOM 746 C CA . LEU A 1 96 ? 0.497 8.427 -5.596 1.00 94.38 96 LEU A CA 1
ATOM 747 C C . LEU A 1 96 ? 0.052 7.137 -6.295 1.00 94.38 96 LEU A C 1
ATOM 749 O O . LEU A 1 96 ? 0.879 6.384 -6.822 1.00 94.38 96 LEU A O 1
ATOM 753 N N . HIS A 1 97 ? -1.254 6.912 -6.408 1.00 94.38 97 HIS A N 1
ATOM 754 C CA . HIS A 1 97 ? -1.806 5.750 -7.093 1.00 94.38 97 HIS A CA 1
ATOM 755 C C . HIS A 1 97 ? -1.406 5.700 -8.580 1.00 94.38 97 HIS A C 1
ATOM 757 O O . HIS A 1 97 ? -1.101 4.629 -9.126 1.00 94.38 97 HIS A O 1
ATOM 763 N N . ARG A 1 98 ? -1.324 6.858 -9.248 1.00 95.94 98 ARG A N 1
ATOM 764 C CA . ARG A 1 98 ? -0.819 6.963 -10.628 1.00 95.94 98 ARG A CA 1
ATOM 765 C C . ARG A 1 98 ? 0.651 6.550 -10.743 1.00 95.94 98 ARG A C 1
ATOM 767 O O . ARG A 1 98 ? 0.995 5.841 -11.694 1.00 95.94 98 ARG A O 1
ATOM 774 N N . ILE A 1 99 ? 1.501 6.912 -9.776 1.00 97.44 99 ILE A N 1
ATOM 775 C CA . ILE A 1 99 ? 2.901 6.449 -9.733 1.00 97.44 99 ILE A CA 1
ATOM 776 C C . ILE A 1 99 ? 2.939 4.926 -9.598 1.00 97.44 99 ILE A C 1
ATOM 778 O O . ILE A 1 99 ? 3.615 4.266 -10.389 1.00 97.44 99 ILE A O 1
ATOM 782 N N . ARG A 1 100 ? 2.171 4.351 -8.663 1.00 96.56 100 ARG A N 1
ATOM 783 C CA . ARG A 1 100 ? 2.128 2.897 -8.429 1.00 96.56 100 ARG A CA 1
ATOM 784 C C . ARG A 1 100 ? 1.706 2.121 -9.676 1.00 96.56 100 ARG A C 1
ATOM 786 O O . ARG A 1 100 ? 2.353 1.136 -10.033 1.00 96.56 100 ARG A O 1
ATOM 793 N N . LYS A 1 101 ? 0.657 2.572 -10.376 1.00 95.62 101 LYS A N 1
ATOM 794 C CA . LYS A 1 101 ? 0.214 1.983 -11.655 1.00 95.62 101 LYS A CA 1
ATOM 795 C C . LYS A 1 101 ? 1.318 2.032 -12.715 1.00 95.62 101 LYS A C 1
ATOM 797 O O . LYS A 1 101 ? 1.545 1.038 -13.409 1.00 95.62 101 LYS A O 1
ATOM 802 N N . GLY A 1 102 ? 2.020 3.162 -12.818 1.00 96.12 102 GLY A N 1
ATOM 803 C CA . GLY A 1 102 ? 3.169 3.317 -13.710 1.00 96.12 102 GLY A CA 1
ATOM 804 C C . GLY A 1 102 ? 4.306 2.352 -13.368 1.00 96.12 102 GLY A C 1
ATOM 805 O O . GLY A 1 102 ? 4.792 1.648 -14.250 1.00 96.12 102 GLY A O 1
ATOM 806 N N . ALA A 1 103 ? 4.686 2.276 -12.090 1.00 96.88 103 ALA A N 1
ATOM 807 C CA . ALA A 1 103 ? 5.755 1.409 -11.604 1.00 96.88 103 ALA A CA 1
ATOM 808 C C . ALA A 1 103 ? 5.433 -0.074 -11.832 1.00 96.88 103 ALA A C 1
ATOM 810 O O . ALA A 1 103 ? 6.268 -0.809 -12.349 1.00 96.88 103 ALA A O 1
ATOM 811 N N . LYS A 1 104 ? 4.193 -0.506 -11.559 1.00 96.00 104 LYS A N 1
ATOM 812 C CA . LYS A 1 104 ? 3.738 -1.875 -11.849 1.00 96.00 104 LYS A CA 1
ATOM 813 C C . LYS A 1 104 ? 3.889 -2.210 -13.336 1.00 96.00 104 LYS A C 1
ATOM 815 O O . LYS A 1 104 ? 4.395 -3.277 -13.667 1.00 96.00 104 LYS A O 1
ATOM 820 N N . ARG A 1 105 ? 3.484 -1.304 -14.234 1.00 95.38 105 ARG A N 1
ATOM 821 C CA . ARG A 1 105 ? 3.630 -1.510 -15.684 1.00 95.38 105 ARG A CA 1
ATOM 822 C C . ARG A 1 105 ? 5.101 -1.594 -16.095 1.00 95.38 105 ARG A C 1
ATOM 824 O O . ARG A 1 105 ? 5.462 -2.530 -16.794 1.00 95.38 105 ARG A O 1
ATOM 831 N N . LEU A 1 106 ? 5.932 -0.662 -15.624 1.00 96.19 106 LEU A N 1
ATOM 832 C CA . LEU A 1 106 ? 7.371 -0.659 -15.899 1.00 96.19 106 LEU A CA 1
ATOM 833 C C . LEU A 1 106 ? 8.050 -1.939 -15.405 1.00 96.19 106 LEU A C 1
ATOM 835 O O . LEU A 1 106 ? 8.878 -2.482 -16.122 1.00 96.19 106 LEU A O 1
ATOM 839 N N . ARG A 1 107 ? 7.664 -2.450 -14.229 1.00 96.69 107 ARG A N 1
ATOM 840 C CA . ARG A 1 107 ? 8.168 -3.719 -13.693 1.00 96.69 107 ARG A CA 1
ATOM 841 C C . ARG A 1 107 ? 7.923 -4.876 -14.656 1.00 96.69 107 ARG A C 1
ATOM 843 O O . ARG A 1 107 ? 8.862 -5.580 -14.996 1.00 96.69 107 ARG A O 1
ATOM 850 N N . TYR A 1 108 ? 6.682 -5.056 -15.112 1.00 94.12 108 TYR A N 1
ATOM 851 C CA . TYR A 1 108 ? 6.357 -6.146 -16.038 1.00 94.12 108 TYR A CA 1
ATOM 852 C C . TYR A 1 108 ? 7.028 -5.981 -17.398 1.00 94.12 108 TYR A C 1
ATOM 854 O O . TYR A 1 108 ? 7.535 -6.958 -17.933 1.00 94.12 108 TYR A O 1
ATOM 862 N N . THR A 1 109 ? 7.077 -4.757 -17.929 1.00 93.62 109 THR A N 1
ATOM 863 C CA . THR A 1 109 ? 7.801 -4.473 -19.171 1.00 93.62 109 THR A CA 1
ATOM 864 C C . THR A 1 109 ? 9.282 -4.821 -19.038 1.00 93.62 109 THR A C 1
ATOM 866 O O . THR A 1 109 ? 9.792 -5.580 -19.847 1.00 93.62 109 THR A O 1
ATOM 869 N N . ALA A 1 110 ? 9.948 -4.334 -17.990 1.00 93.69 110 ALA A N 1
ATOM 870 C CA . ALA A 1 110 ? 11.365 -4.586 -17.760 1.00 93.69 110 ALA A CA 1
ATOM 871 C C . ALA A 1 110 ? 11.668 -6.073 -17.523 1.00 93.69 110 ALA A C 1
ATOM 873 O O . ALA A 1 110 ? 12.670 -6.567 -18.024 1.00 93.69 110 ALA A O 1
ATOM 874 N N . ALA A 1 111 ? 10.802 -6.792 -16.801 1.00 92.81 111 ALA A N 1
ATOM 875 C CA . ALA A 1 111 ? 10.941 -8.235 -16.611 1.00 92.81 111 ALA A CA 1
ATOM 876 C C . ALA A 1 111 ? 10.813 -9.002 -17.938 1.00 92.81 111 ALA A C 1
ATOM 878 O O . ALA A 1 111 ? 11.603 -9.899 -18.203 1.00 92.81 111 ALA A O 1
ATOM 879 N N . ALA A 1 112 ? 9.858 -8.623 -18.793 1.00 90.12 112 ALA A N 1
ATOM 880 C CA . ALA A 1 112 ? 9.661 -9.260 -20.095 1.00 90.12 112 ALA A CA 1
ATOM 881 C C . ALA A 1 112 ? 10.813 -8.996 -21.082 1.00 90.12 112 ALA A C 1
ATOM 883 O O . ALA A 1 112 ? 11.021 -9.784 -21.998 1.00 90.12 112 ALA A O 1
ATOM 884 N N . THR A 1 113 ? 11.563 -7.905 -20.904 1.00 89.00 113 THR A N 1
ATOM 885 C CA . THR A 1 113 ? 12.688 -7.519 -21.771 1.00 89.00 113 THR A CA 1
ATOM 886 C C . THR A 1 113 ? 14.065 -7.801 -21.150 1.00 89.00 113 THR A C 1
ATOM 888 O O . THR A 1 113 ? 15.062 -7.307 -21.666 1.00 89.00 113 THR A O 1
ATOM 891 N N . GLY A 1 114 ? 14.145 -8.523 -20.023 1.00 89.62 114 GLY A N 1
ATOM 892 C CA . GLY A 1 114 ? 15.415 -8.882 -19.366 1.00 89.62 114 GLY A CA 1
ATOM 893 C C . GLY A 1 114 ? 16.138 -7.742 -18.629 1.00 89.62 114 GLY A C 1
ATOM 894 O O . GLY A 1 114 ? 17.312 -7.858 -18.289 1.00 89.62 114 GLY A O 1
ATOM 895 N N . ALA A 1 115 ? 15.465 -6.622 -18.355 1.00 93.12 115 ALA A N 1
ATOM 896 C CA . ALA A 1 115 ? 16.031 -5.487 -17.625 1.00 93.12 115 ALA A CA 1
ATOM 897 C C . ALA A 1 115 ? 15.814 -5.620 -16.105 1.00 93.12 115 ALA A C 1
ATOM 899 O O . ALA A 1 115 ? 15.135 -4.800 -15.472 1.00 93.12 115 ALA A O 1
ATOM 900 N N . ASP A 1 116 ? 16.416 -6.644 -15.499 1.00 94.69 116 ASP A N 1
ATOM 901 C CA . ASP A 1 116 ? 16.175 -7.050 -14.105 1.00 94.69 116 ASP A CA 1
ATOM 902 C C . ASP A 1 116 ? 16.353 -5.913 -13.098 1.00 94.69 116 ASP A C 1
ATOM 904 O O . ASP A 1 116 ? 15.542 -5.725 -12.187 1.00 94.69 116 ASP A O 1
ATOM 908 N N . LYS A 1 117 ? 17.383 -5.076 -13.283 1.00 97.00 117 LYS A N 1
ATOM 909 C CA . LYS A 1 117 ? 17.630 -3.963 -12.361 1.00 97.00 117 LYS A CA 1
ATOM 910 C C . LYS A 1 117 ? 16.512 -2.925 -12.396 1.00 97.00 117 LYS A C 1
ATOM 912 O O . LYS A 1 117 ? 16.159 -2.387 -11.346 1.00 97.00 117 LYS A O 1
ATOM 917 N N . VAL A 1 118 ? 15.956 -2.638 -13.572 1.00 96.94 118 VAL A N 1
ATOM 918 C CA . VAL A 1 118 ? 14.821 -1.716 -13.728 1.00 96.94 118 VAL A CA 1
ATOM 919 C C . VAL A 1 118 ? 13.564 -2.336 -13.121 1.00 96.94 118 VAL A C 1
ATOM 921 O O . VAL A 1 118 ? 12.851 -1.651 -12.384 1.00 96.94 118 VAL A O 1
ATOM 924 N N . SER A 1 119 ? 13.341 -3.633 -13.354 1.00 97.06 119 SER A N 1
ATOM 925 C CA . SER A 1 119 ? 12.233 -4.391 -12.765 1.00 97.06 119 SER A CA 1
ATOM 926 C C . SER A 1 119 ? 12.241 -4.315 -11.233 1.00 97.06 119 SER A C 1
ATOM 928 O O . SER A 1 119 ? 11.256 -3.883 -10.629 1.00 97.06 119 SER A O 1
ATOM 930 N N . GLU A 1 120 ? 13.378 -4.605 -10.596 1.00 98.00 120 GLU A N 1
ATOM 931 C CA . GLU A 1 120 ? 13.509 -4.559 -9.135 1.00 98.00 120 GLU A CA 1
ATOM 932 C C . GLU A 1 120 ? 13.352 -3.139 -8.569 1.00 98.00 120 GLU A C 1
ATOM 934 O O . GLU A 1 120 ? 12.698 -2.935 -7.546 1.00 98.00 120 GLU A O 1
ATOM 939 N N . ARG A 1 121 ? 13.873 -2.102 -9.243 1.00 98.12 121 ARG A N 1
ATOM 940 C CA . ARG A 1 121 ? 13.643 -0.713 -8.797 1.00 98.12 121 ARG A CA 1
ATOM 941 C C . ARG A 1 121 ? 12.177 -0.301 -8.910 1.00 98.12 121 ARG A C 1
ATOM 943 O O . ARG A 1 121 ? 11.666 0.371 -8.014 1.00 98.12 121 ARG A O 1
ATOM 950 N N . ALA A 1 122 ? 11.495 -0.711 -9.976 1.00 97.75 122 ALA A N 1
ATOM 951 C CA . ALA A 1 122 ? 10.072 -0.455 -10.149 1.00 97.75 122 ALA A CA 1
ATOM 952 C C . ALA A 1 122 ? 9.224 -1.224 -9.118 1.00 97.75 122 ALA A C 1
ATOM 954 O O . ALA A 1 122 ? 8.262 -0.670 -8.582 1.00 97.75 122 ALA A O 1
ATOM 955 N N . LYS A 1 123 ? 9.616 -2.457 -8.772 1.00 98.00 123 LYS A N 1
ATOM 956 C CA . LYS A 1 123 ? 9.025 -3.244 -7.680 1.00 98.00 123 LYS A CA 1
ATOM 957 C C . LYS A 1 123 ? 9.132 -2.523 -6.340 1.00 98.00 123 LYS A C 1
ATOM 959 O O . LYS A 1 123 ? 8.125 -2.408 -5.657 1.00 98.00 123 LYS A O 1
ATOM 964 N N . ASN A 1 124 ? 10.294 -1.962 -6.006 1.00 98.19 124 ASN A N 1
ATOM 965 C CA . ASN A 1 124 ? 10.468 -1.229 -4.748 1.00 98.19 124 ASN A CA 1
ATOM 966 C C . ASN A 1 124 ? 9.502 -0.041 -4.628 1.00 98.19 124 ASN A C 1
ATOM 968 O O . ASN A 1 124 ? 8.892 0.149 -3.582 1.00 98.19 124 ASN A O 1
ATOM 972 N N . ILE A 1 125 ? 9.308 0.731 -5.704 1.00 98.00 125 ILE A N 1
ATOM 973 C CA . ILE A 1 125 ? 8.315 1.821 -5.723 1.00 98.00 125 ILE A CA 1
ATOM 974 C C . ILE A 1 125 ? 6.894 1.264 -5.569 1.00 98.00 125 ILE A C 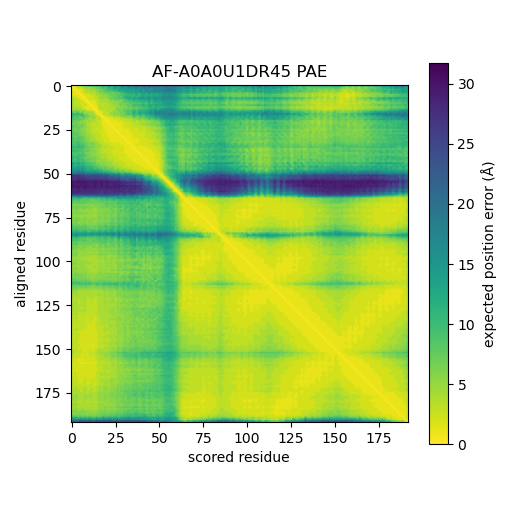1
ATOM 976 O O . ILE A 1 125 ? 6.084 1.830 -4.839 1.00 98.00 125 ILE A O 1
ATOM 980 N N . GLN A 1 126 ? 6.582 0.159 -6.254 1.00 96.56 126 GLN A N 1
ATOM 981 C CA . GLN A 1 126 ? 5.282 -0.501 -6.139 1.00 96.56 126 GLN A CA 1
ATOM 982 C C . GLN A 1 126 ? 4.999 -0.955 -4.699 1.00 96.56 126 GLN A C 1
ATOM 984 O O . GLN A 1 126 ? 3.858 -0.809 -4.268 1.00 96.56 126 GLN A O 1
ATOM 989 N N . SER A 1 127 ? 5.996 -1.501 -3.996 1.00 96.75 127 SER A N 1
ATOM 990 C CA . SER A 1 127 ? 5.880 -1.946 -2.603 1.00 96.75 127 SER A CA 1
ATOM 991 C C . SER A 1 127 ? 5.712 -0.776 -1.642 1.00 96.75 127 SER A C 1
ATOM 993 O O . SER A 1 127 ? 4.743 -0.775 -0.904 1.00 96.75 127 SER A O 1
ATOM 995 N N . LEU A 1 128 ? 6.536 0.276 -1.737 1.00 97.50 128 LEU A N 1
ATOM 996 C CA . LEU A 1 128 ? 6.395 1.468 -0.882 1.00 97.50 128 LEU A CA 1
ATOM 997 C C . LEU A 1 128 ? 5.004 2.112 -1.006 1.00 97.50 128 LEU A C 1
ATOM 999 O O . LEU A 1 128 ? 4.381 2.495 -0.023 1.00 97.50 128 LEU A O 1
ATOM 1003 N N . LEU A 1 129 ? 4.482 2.219 -2.231 1.00 96.56 129 LEU A N 1
ATOM 1004 C CA . LEU A 1 129 ? 3.121 2.720 -2.469 1.00 96.56 129 LEU A CA 1
ATOM 1005 C C . LEU A 1 129 ? 2.035 1.658 -2.203 1.00 96.56 129 LEU A C 1
ATOM 1007 O O . LEU A 1 129 ? 0.842 1.962 -2.237 1.00 96.56 129 LEU A O 1
ATOM 1011 N N . GLY A 1 130 ? 2.448 0.405 -2.019 1.00 95.88 130 GLY A N 1
ATOM 1012 C CA . GLY A 1 130 ? 1.711 -0.683 -1.381 1.00 95.88 130 GLY A CA 1
ATOM 1013 C C . GLY A 1 130 ? 1.426 -0.338 0.059 1.00 95.88 130 GLY A C 1
ATOM 1014 O O . GLY A 1 130 ? 0.294 0.000 0.386 1.00 95.88 130 GLY A O 1
ATOM 1015 N N . ASP A 1 131 ? 2.499 -0.317 0.834 1.00 95.88 131 ASP A N 1
ATOM 1016 C CA . ASP A 1 131 ? 2.503 -0.109 2.274 1.00 95.88 131 ASP A CA 1
ATOM 1017 C C . ASP A 1 131 ? 1.812 1.212 2.641 1.00 95.88 131 ASP A C 1
ATOM 1019 O O . ASP A 1 131 ? 0.938 1.236 3.500 1.00 95.88 131 ASP A O 1
ATOM 1023 N N . HIS A 1 132 ? 2.084 2.299 1.905 1.00 95.12 132 HIS A N 1
ATOM 1024 C CA . HIS A 1 132 ? 1.385 3.573 2.109 1.00 95.12 132 HIS A CA 1
ATOM 1025 C C . HIS A 1 132 ? -0.142 3.457 1.972 1.00 95.12 132 HIS A C 1
ATOM 1027 O O . HIS A 1 132 ? -0.879 3.970 2.812 1.00 95.12 132 HIS A O 1
ATOM 1033 N N . GLN A 1 133 ? -0.623 2.809 0.904 1.00 93.50 133 GLN A N 1
ATOM 1034 C CA . GLN A 1 133 ? -2.059 2.670 0.657 1.00 93.50 133 GLN A CA 1
ATOM 1035 C C . GLN A 1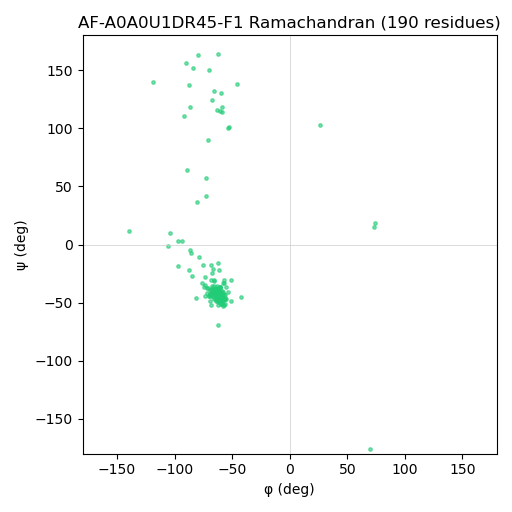 133 ? -2.707 1.773 1.708 1.00 93.50 133 GLN A C 1
ATOM 1037 O O . GLN A 1 133 ? -3.803 2.078 2.178 1.00 93.50 133 GLN A O 1
ATOM 1042 N N . ASP A 1 134 ? -2.034 0.678 2.054 1.00 94.88 134 ASP A N 1
ATOM 1043 C CA . ASP A 1 134 ? -2.523 -0.274 3.040 1.00 94.88 134 ASP A CA 1
ATOM 1044 C C . ASP A 1 134 ? -2.650 0.423 4.400 1.00 94.88 134 ASP A C 1
ATOM 1046 O O . ASP A 1 134 ? -3.711 0.353 5.015 1.00 94.88 134 ASP A O 1
ATOM 1050 N N . SER A 1 135 ? -1.664 1.234 4.795 1.00 95.75 135 SER A N 1
ATOM 1051 C CA . SER A 1 135 ? -1.736 2.045 6.011 1.00 95.75 135 SER A CA 1
ATOM 1052 C C . SER A 1 135 ? -2.836 3.109 5.992 1.00 95.75 135 SER A C 1
ATOM 1054 O O . SER A 1 135 ? -3.525 3.290 6.995 1.00 95.75 135 SER A O 1
ATOM 1056 N N . VAL A 1 136 ? -3.069 3.806 4.871 1.00 92.75 136 VAL A N 1
ATOM 1057 C CA . VAL A 1 136 ? -4.190 4.765 4.751 1.00 92.75 136 VAL A CA 1
ATOM 1058 C C . VAL A 1 136 ? -5.537 4.065 4.961 1.00 92.75 136 VAL A C 1
ATOM 1060 O O . VAL A 1 136 ? -6.382 4.554 5.715 1.00 92.75 136 VAL A O 1
ATOM 1063 N N . VAL A 1 137 ? -5.724 2.892 4.350 1.00 93.25 137 VAL A N 1
ATOM 1064 C CA . VAL A 1 137 ? -6.943 2.087 4.511 1.00 93.25 137 VAL A CA 1
ATOM 1065 C C . VAL A 1 137 ? -7.068 1.553 5.942 1.00 93.25 137 VAL A C 1
ATOM 1067 O O . VAL A 1 137 ? -8.152 1.629 6.528 1.00 93.25 137 VAL A O 1
ATOM 1070 N N . SER A 1 138 ? -5.975 1.060 6.529 1.00 94.25 138 SER A N 1
ATOM 1071 C CA . SER A 1 138 ? -5.932 0.567 7.910 1.00 94.25 138 SER A CA 1
ATOM 1072 C C . SER A 1 138 ? -6.301 1.656 8.909 1.00 94.25 138 SER A C 1
ATOM 1074 O O . SER A 1 138 ? -7.126 1.415 9.784 1.00 94.25 138 SER A O 1
ATOM 1076 N N . LYS A 1 139 ? -5.783 2.877 8.750 1.00 95.31 139 LYS A N 1
ATOM 1077 C CA . LYS A 1 139 ? -6.126 4.025 9.604 1.00 95.31 139 LYS A CA 1
ATOM 1078 C C . LYS A 1 139 ? -7.614 4.347 9.596 1.00 95.31 139 LYS A C 1
ATOM 1080 O O . LYS A 1 139 ? -8.204 4.512 10.662 1.00 95.31 139 LYS A O 1
ATOM 1085 N N . ALA A 1 140 ? -8.222 4.415 8.411 1.00 93.69 140 ALA A N 1
ATOM 1086 C CA . ALA A 1 140 ? -9.657 4.657 8.290 1.00 93.69 140 ALA A CA 1
ATOM 1087 C C . ALA A 1 140 ? -10.457 3.546 8.988 1.00 93.69 140 ALA A C 1
ATOM 1089 O O . ALA A 1 140 ? -11.380 3.823 9.752 1.00 93.69 140 ALA A O 1
ATOM 1090 N N . HIS A 1 141 ? -10.050 2.286 8.797 1.00 93.25 141 HIS A N 1
ATOM 1091 C CA . HIS A 1 141 ? -10.686 1.155 9.464 1.00 93.25 141 HIS A CA 1
ATOM 1092 C C . HIS A 1 141 ? -10.537 1.210 10.992 1.00 93.25 141 HIS A C 1
ATOM 1094 O O . HIS A 1 141 ? -11.522 0.998 11.698 1.00 93.25 141 HIS A O 1
ATOM 1100 N N . LEU A 1 142 ? -9.340 1.517 11.497 1.00 95.44 142 LEU A N 1
ATOM 1101 C CA . LEU A 1 142 ? -9.048 1.644 12.925 1.00 95.44 142 LEU A CA 1
ATOM 1102 C C . LEU A 1 142 ? -9.870 2.760 13.571 1.00 95.44 142 LEU A C 1
ATOM 1104 O O . LEU A 1 142 ? -10.401 2.538 14.652 1.00 95.44 142 LEU A O 1
ATOM 1108 N N . SER A 1 143 ? -10.044 3.900 12.893 1.00 95.81 143 SER A N 1
ATOM 1109 C CA . SER A 1 143 ? -10.906 4.990 13.371 1.00 95.81 143 SER A CA 1
ATOM 1110 C C . SER A 1 143 ? -12.349 4.514 13.552 1.00 95.81 143 SER A C 1
ATOM 1112 O O . SER A 1 143 ? -12.898 4.622 14.641 1.00 95.81 143 SER A O 1
ATOM 1114 N N . THR A 1 144 ? -12.934 3.875 12.532 1.00 94.31 144 THR A N 1
ATOM 1115 C CA . THR A 1 144 ? -14.302 3.335 12.627 1.00 94.31 144 THR A CA 1
ATOM 1116 C C . THR A 1 144 ? -14.444 2.284 13.735 1.00 94.31 144 THR A C 1
ATOM 1118 O O . THR A 1 144 ? -15.489 2.183 14.374 1.00 94.31 144 THR A O 1
ATOM 1121 N N . GLN A 1 145 ? -13.418 1.457 13.956 1.00 93.81 145 GLN A N 1
ATOM 1122 C CA . GLN A 1 145 ? -13.446 0.448 15.018 1.00 93.81 145 GLN A CA 1
ATOM 1123 C C . GLN A 1 145 ? -13.284 1.063 16.411 1.00 93.81 145 GLN A C 1
ATOM 1125 O O . GLN A 1 145 ? -13.939 0.594 17.341 1.00 93.81 145 GLN A O 1
ATOM 1130 N N . ALA A 1 146 ? -12.485 2.125 16.542 1.00 95.56 146 ALA A N 1
ATOM 1131 C CA . ALA A 1 146 ? -12.366 2.896 17.772 1.00 95.56 146 ALA A CA 1
ATOM 1132 C C . ALA A 1 146 ? -13.704 3.550 18.147 1.00 95.56 146 ALA A C 1
ATOM 1134 O O . ALA A 1 146 ? -14.138 3.407 19.287 1.00 95.56 146 ALA A O 1
ATOM 1135 N N . ASP A 1 147 ? -14.405 4.161 17.185 1.00 95.88 147 ASP A N 1
ATOM 1136 C CA . ASP A 1 147 ? -15.731 4.760 17.408 1.00 95.88 147 ASP A CA 1
ATOM 1137 C C . ASP A 1 147 ? -16.746 3.711 17.891 1.00 95.88 147 ASP A C 1
ATOM 1139 O O . ASP A 1 147 ? -17.477 3.918 18.861 1.00 95.88 147 ASP A O 1
ATOM 1143 N N . ALA A 1 148 ? -16.752 2.535 17.257 1.00 93.38 148 ALA A N 1
ATOM 1144 C CA . ALA A 1 148 ? -17.630 1.432 17.637 1.00 93.38 148 ALA A CA 1
ATOM 1145 C C . ALA A 1 148 ? -17.280 0.814 19.004 1.00 93.38 148 ALA A C 1
ATOM 1147 O O . ALA A 1 148 ? -18.158 0.252 19.662 1.00 93.38 148 ALA A O 1
ATOM 1148 N N . ALA A 1 149 ? -16.006 0.832 19.406 1.00 94.31 149 ALA A N 1
ATOM 1149 C CA . ALA A 1 149 ? -15.563 0.381 20.726 1.00 94.31 149 ALA A CA 1
ATOM 1150 C C . ALA A 1 149 ? -15.958 1.400 21.804 1.00 94.31 149 ALA A C 1
ATOM 1152 O O . ALA A 1 149 ? -16.552 1.024 22.813 1.00 94.31 149 ALA A O 1
ATOM 1153 N N . HIS A 1 150 ? -15.751 2.691 21.533 1.00 95.88 150 HIS A N 1
ATOM 1154 C CA . HIS A 1 150 ? -16.165 3.776 22.417 1.00 95.88 150 HIS A CA 1
ATOM 1155 C C . HIS A 1 150 ? -17.677 3.767 22.675 1.00 95.88 150 HIS A C 1
ATOM 1157 O O . HIS A 1 150 ? -18.104 3.807 23.826 1.00 95.88 150 HIS A O 1
ATOM 1163 N N . ALA A 1 151 ? -18.491 3.623 21.623 1.00 96.44 151 ALA A N 1
ATOM 1164 C CA . ALA A 1 151 ? -19.948 3.533 21.743 1.00 96.44 151 ALA A CA 1
ATOM 1165 C C . ALA A 1 151 ? -20.425 2.325 22.576 1.00 96.44 151 ALA A C 1
ATOM 1167 O O . ALA A 1 151 ? -21.536 2.336 23.100 1.00 96.44 151 ALA A O 1
ATOM 1168 N N . ALA A 1 152 ? -19.592 1.288 22.706 1.00 94.50 152 ALA A N 1
ATOM 1169 C CA . ALA A 1 152 ? -19.854 0.116 23.537 1.00 94.50 152 ALA A CA 1
ATOM 1170 C C . ALA A 1 152 ? -19.261 0.222 24.957 1.00 94.50 152 ALA A C 1
ATOM 1172 O O . ALA A 1 152 ? -19.355 -0.736 25.720 1.00 94.50 152 ALA A O 1
ATOM 1173 N N . GLY A 1 153 ? -18.647 1.356 25.314 1.00 95.50 153 GLY A N 1
ATOM 1174 C CA . GLY A 1 153 ? -18.005 1.566 26.614 1.00 95.50 153 GLY A CA 1
ATOM 1175 C C . GLY A 1 153 ? -16.670 0.832 26.787 1.00 95.50 153 GLY A C 1
ATOM 1176 O O . GLY A 1 153 ? -16.230 0.624 27.915 1.00 95.50 153 GLY A O 1
ATOM 1177 N N . GLU A 1 154 ? -16.032 0.413 25.694 1.00 95.12 154 GLU A N 1
ATOM 1178 C CA . GLU A 1 154 ? -14.750 -0.295 25.725 1.00 95.12 154 GLU A CA 1
ATOM 1179 C C . GLU A 1 154 ? -13.552 0.668 25.666 1.00 95.12 154 GLU A C 1
ATOM 1181 O O . GLU A 1 154 ? -13.647 1.781 25.143 1.00 95.12 154 GLU A O 1
ATOM 1186 N N . ASP A 1 155 ? -12.395 0.215 26.163 1.00 94.44 155 ASP A N 1
ATOM 1187 C CA . ASP A 1 155 ? -11.133 0.960 26.074 1.00 94.44 155 ASP A CA 1
ATOM 1188 C C . ASP A 1 155 ? -10.676 1.090 24.607 1.00 94.44 155 ASP A C 1
ATOM 1190 O O . ASP A 1 155 ? -10.642 0.112 23.853 1.00 94.44 155 ASP A O 1
ATOM 1194 N N . THR A 1 156 ? -10.313 2.309 24.197 1.00 95.88 156 THR A N 1
ATOM 1195 C CA . THR A 1 156 ? -9.891 2.635 22.830 1.00 95.88 156 THR A CA 1
ATOM 1196 C C . THR A 1 156 ? -8.386 2.866 22.667 1.00 95.88 156 THR A C 1
ATOM 1198 O O . THR A 1 156 ? -7.918 3.067 21.542 1.00 95.88 156 THR A O 1
ATOM 1201 N N . PHE A 1 157 ? -7.604 2.788 23.748 1.00 95.75 157 PHE A N 1
ATOM 1202 C CA . PHE A 1 157 ? -6.170 3.096 23.775 1.00 95.75 157 PHE A CA 1
ATOM 1203 C C . PHE A 1 157 ? -5.381 2.361 22.683 1.00 95.75 157 PHE A C 1
ATOM 1205 O O . PHE A 1 157 ? -4.624 2.969 21.922 1.00 95.75 157 PHE A O 1
ATOM 1212 N N . THR A 1 158 ? -5.598 1.051 22.546 1.00 96.12 158 THR A N 1
ATOM 1213 C CA . THR A 1 158 ? -4.867 0.225 21.575 1.00 96.12 158 THR A CA 1
ATOM 1214 C C . THR A 1 158 ? -5.186 0.598 20.124 1.00 96.12 158 THR A C 1
ATOM 1216 O O . THR A 1 158 ? -4.299 0.510 19.277 1.00 96.12 158 THR A O 1
ATOM 1219 N N . TYR A 1 159 ? -6.403 1.064 19.811 1.00 96.25 159 TYR A N 1
ATOM 1220 C CA . TYR A 1 159 ? -6.731 1.529 18.455 1.00 96.25 159 TYR A CA 1
ATOM 1221 C C . TYR A 1 159 ? -5.947 2.789 18.092 1.00 96.25 159 TYR A C 1
ATOM 1223 O O . TYR A 1 159 ? -5.455 2.889 16.970 1.00 96.25 159 TYR A O 1
ATOM 1231 N N . GLY A 1 160 ? -5.783 3.718 19.041 1.00 96.38 160 GLY A N 1
ATOM 1232 C CA . GLY A 1 160 ? -4.956 4.912 18.856 1.00 96.38 160 GLY A CA 1
ATOM 1233 C C . GLY A 1 160 ? -3.486 4.567 18.602 1.00 96.38 160 GLY A C 1
ATOM 1234 O O . GLY A 1 160 ? -2.875 5.111 17.683 1.00 96.38 160 GLY A O 1
ATOM 1235 N N . LEU A 1 161 ? -2.938 3.600 19.347 1.00 96.75 161 LEU A N 1
ATOM 1236 C CA . LEU A 1 161 ? -1.562 3.132 19.153 1.00 96.75 161 LEU A CA 1
ATOM 1237 C C . LEU A 1 161 ? -1.357 2.485 17.773 1.00 96.75 161 LEU A C 1
ATOM 1239 O O . LEU A 1 161 ? -0.392 2.803 17.078 1.00 96.75 161 LEU A O 1
ATOM 1243 N N . LEU A 1 162 ? -2.283 1.618 17.351 1.00 96.50 162 LEU A N 1
ATOM 1244 C CA . LEU A 1 162 ? -2.258 1.021 16.011 1.00 96.50 162 LEU A CA 1
ATOM 1245 C C . LEU A 1 162 ? -2.407 2.088 14.921 1.00 96.50 162 LEU A C 1
ATOM 1247 O O . LEU A 1 162 ? -1.694 2.052 13.922 1.00 96.50 162 LEU A O 1
ATOM 1251 N N . TYR A 1 163 ? -3.293 3.067 15.119 1.00 97.38 163 TYR A N 1
ATOM 1252 C CA . TYR A 1 163 ? -3.483 4.161 14.170 1.00 97.38 163 TYR A CA 1
ATOM 1253 C C . TYR A 1 163 ? -2.196 4.970 13.993 1.00 97.38 163 TYR A C 1
ATOM 1255 O O . TYR A 1 163 ? -1.837 5.302 12.862 1.00 97.38 163 TYR A O 1
ATOM 1263 N N . GLN A 1 164 ? -1.490 5.267 15.089 1.00 97.25 164 GLN A N 1
ATOM 1264 C CA . GLN A 1 164 ? -0.212 5.972 15.029 1.00 97.25 164 GLN A CA 1
ATOM 1265 C C . GLN A 1 164 ? 0.849 5.144 14.294 1.00 97.25 164 GLN A C 1
ATOM 1267 O O . GLN A 1 164 ? 1.533 5.675 13.426 1.00 97.25 164 GLN A O 1
ATOM 1272 N N . GLN A 1 165 ? 0.935 3.838 14.554 1.00 96.75 165 GLN A N 1
ATOM 1273 C CA . GLN A 1 165 ? 1.873 2.960 13.849 1.00 96.75 165 GLN A CA 1
ATOM 1274 C C . GLN A 1 165 ? 1.621 2.933 12.328 1.00 96.75 165 GLN A C 1
ATOM 1276 O O . GLN A 1 165 ? 2.560 3.010 11.529 1.00 96.75 165 GLN A O 1
ATOM 1281 N N . GLU A 1 166 ? 0.356 2.862 11.910 1.00 97.62 166 GLU A N 1
ATOM 1282 C CA . GLU A 1 166 ? -0.016 2.956 10.494 1.00 97.62 166 GLU A CA 1
ATOM 1283 C C . GLU A 1 166 ? 0.253 4.360 9.928 1.00 97.62 166 GLU A C 1
ATOM 1285 O O . GLU A 1 166 ? 0.690 4.506 8.786 1.00 97.62 166 GLU A O 1
ATOM 1290 N N . HIS A 1 167 ? 0.053 5.417 10.722 1.00 96.06 167 HIS A N 1
ATOM 1291 C CA . HIS A 1 167 ? 0.436 6.774 10.331 1.00 96.06 167 HIS A CA 1
ATOM 1292 C C . HIS A 1 167 ? 1.935 6.856 10.033 1.00 96.06 167 HIS A C 1
ATOM 1294 O O . HIS A 1 167 ? 2.312 7.332 8.960 1.00 96.06 167 HIS A O 1
ATOM 1300 N N . ASP A 1 168 ? 2.775 6.357 10.933 1.00 96.94 168 ASP A N 1
ATOM 1301 C CA . ASP A 1 168 ? 4.229 6.398 10.791 1.00 96.94 168 ASP A CA 1
ATOM 1302 C C . ASP A 1 168 ? 4.694 5.589 9.573 1.00 96.94 168 ASP A C 1
ATOM 1304 O O . ASP A 1 168 ? 5.507 6.067 8.778 1.00 96.94 168 ASP A O 1
ATOM 1308 N N . THR A 1 169 ? 4.098 4.414 9.351 1.00 96.31 169 THR A N 1
ATOM 1309 C CA . THR A 1 169 ? 4.361 3.562 8.178 1.00 96.31 169 THR A CA 1
ATOM 1310 C C . THR A 1 169 ? 4.020 4.281 6.870 1.00 96.31 169 THR A C 1
ATOM 1312 O O . THR A 1 169 ? 4.812 4.287 5.917 1.00 96.31 169 THR A O 1
ATOM 1315 N N . ALA A 1 170 ? 2.874 4.968 6.826 1.00 94.50 170 ALA A N 1
ATOM 1316 C CA . ALA A 1 170 ? 2.466 5.756 5.669 1.00 94.50 170 ALA A CA 1
ATOM 1317 C C . ALA A 1 170 ? 3.429 6.925 5.395 1.00 94.50 170 ALA A C 1
ATOM 1319 O O . ALA A 1 170 ? 3.741 7.190 4.227 1.00 94.50 170 ALA A O 1
ATOM 1320 N N . GLN A 1 171 ? 3.911 7.609 6.440 1.00 94.31 171 GLN A N 1
ATOM 1321 C CA . GLN A 1 171 ? 4.865 8.718 6.310 1.00 94.31 171 GLN A CA 1
ATOM 1322 C C . GLN A 1 171 ? 6.247 8.238 5.873 1.00 94.31 171 GLN A C 1
ATOM 1324 O O . GLN A 1 171 ? 6.832 8.808 4.950 1.00 94.31 171 GLN A O 1
ATOM 1329 N N . GLN A 1 172 ? 6.752 7.155 6.466 1.00 96.06 172 GLN A N 1
ATOM 1330 C CA . GLN A 1 172 ? 8.034 6.564 6.091 1.00 96.06 172 GLN A CA 1
ATOM 1331 C C . GLN A 1 172 ? 8.029 6.128 4.621 1.00 96.06 172 GLN A C 1
ATOM 1333 O O . GLN A 1 172 ? 8.949 6.454 3.866 1.00 96.06 172 GLN A O 1
ATOM 1338 N N . SER A 1 173 ? 6.949 5.474 4.185 1.00 93.94 173 SER A N 1
ATOM 1339 C CA . SER A 1 173 ? 6.763 5.060 2.792 1.00 93.94 173 SER A CA 1
ATOM 1340 C C . SER A 1 173 ? 6.807 6.248 1.824 1.00 93.94 173 SER A C 1
ATOM 1342 O O . SER A 1 173 ? 7.447 6.179 0.769 1.00 93.94 173 SER A O 1
ATOM 1344 N N . ARG A 1 174 ? 6.184 7.378 2.196 1.00 91.62 174 ARG A N 1
ATOM 1345 C CA . ARG A 1 174 ? 6.245 8.635 1.431 1.00 91.62 174 ARG A CA 1
ATOM 1346 C C . ARG A 1 174 ? 7.647 9.237 1.411 1.00 91.62 174 ARG A C 1
ATOM 1348 O O . ARG A 1 174 ? 8.116 9.622 0.341 1.00 91.62 174 ARG A O 1
ATOM 1355 N N . ALA A 1 175 ? 8.332 9.286 2.551 1.00 93.81 175 ALA A N 1
ATOM 1356 C CA . ALA A 1 175 ? 9.682 9.837 2.654 1.00 93.81 175 ALA A CA 1
ATOM 1357 C C . ALA A 1 175 ? 10.688 9.064 1.779 1.00 93.81 175 ALA A C 1
ATOM 1359 O O . ALA A 1 175 ? 11.530 9.659 1.104 1.00 93.81 175 ALA A O 1
ATOM 1360 N N . MET A 1 176 ? 10.561 7.736 1.713 1.00 96.50 176 MET A N 1
ATOM 1361 C CA . MET A 1 176 ? 11.436 6.874 0.909 1.00 96.50 176 MET A CA 1
ATOM 1362 C C . MET A 1 176 ? 11.147 6.928 -0.601 1.00 96.50 176 MET A C 1
ATOM 1364 O O . MET A 1 176 ? 12.003 6.549 -1.409 1.00 96.50 176 MET A O 1
ATOM 1368 N N . LEU A 1 177 ? 9.972 7.418 -1.013 1.00 95.75 177 LEU A N 1
ATOM 1369 C CA . LEU A 1 177 ? 9.545 7.425 -2.414 1.00 95.75 177 LEU A CA 1
ATOM 1370 C C . LEU A 1 177 ? 10.499 8.217 -3.317 1.00 95.75 177 LEU A C 1
ATOM 1372 O O . LEU A 1 177 ? 10.819 7.772 -4.422 1.00 95.75 177 LEU A O 1
ATOM 1376 N N . GLN A 1 178 ? 10.970 9.382 -2.864 1.00 95.12 178 GLN A N 1
ATOM 1377 C CA . GLN A 1 178 ? 11.826 10.242 -3.684 1.00 95.12 178 GLN A CA 1
ATOM 1378 C C . GLN A 1 178 ? 13.172 9.570 -3.995 1.00 95.12 178 GLN A C 1
ATOM 1380 O O . GLN A 1 178 ? 13.645 9.616 -5.133 1.00 95.12 178 GLN A O 1
ATOM 1385 N N . ASP A 1 179 ? 13.787 8.920 -3.006 1.00 97.25 179 ASP A N 1
ATOM 1386 C CA . ASP A 1 179 ? 15.029 8.170 -3.202 1.00 97.25 179 ASP A CA 1
ATOM 1387 C C . ASP A 1 179 ? 14.811 6.938 -4.096 1.00 97.25 179 ASP A C 1
ATOM 1389 O O . ASP A 1 179 ? 15.601 6.680 -5.010 1.00 97.25 179 ASP A O 1
ATOM 1393 N N . ALA A 1 180 ? 13.692 6.226 -3.924 1.00 97.69 180 ALA A N 1
ATOM 1394 C CA . ALA A 1 180 ? 13.329 5.107 -4.790 1.00 97.69 180 ALA A CA 1
ATOM 1395 C C . ALA A 1 180 ? 13.182 5.539 -6.263 1.00 97.69 180 ALA A C 1
ATOM 1397 O O . ALA A 1 180 ? 13.708 4.870 -7.158 1.00 97.69 180 ALA A O 1
ATOM 1398 N N . LEU A 1 181 ? 12.555 6.692 -6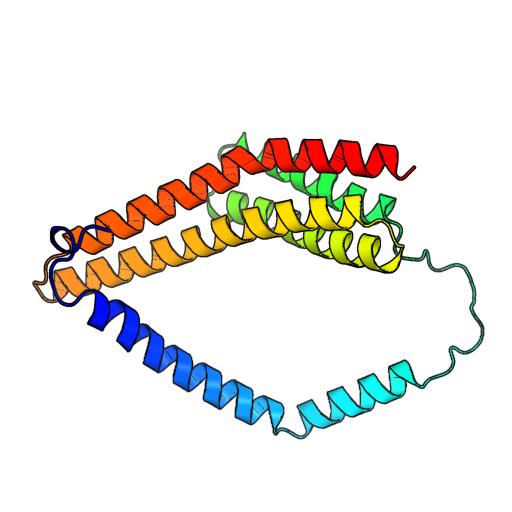.521 1.00 97.56 181 LEU A N 1
ATOM 1399 C CA . LEU A 1 181 ? 12.444 7.282 -7.859 1.00 97.56 181 LEU A CA 1
ATOM 1400 C C . LEU A 1 181 ? 13.813 7.671 -8.443 1.00 97.56 181 LEU A C 1
ATOM 1402 O O . LEU A 1 181 ? 14.076 7.388 -9.612 1.00 97.56 181 LEU A O 1
ATOM 1406 N N . LYS A 1 182 ? 14.721 8.248 -7.642 1.00 97.44 182 LYS A N 1
ATOM 1407 C CA . LYS A 1 182 ? 16.104 8.552 -8.072 1.00 97.44 182 LYS A CA 1
ATOM 1408 C C . LYS A 1 182 ? 16.884 7.281 -8.423 1.00 97.44 182 LYS A C 1
ATOM 1410 O O . LYS A 1 182 ? 17.621 7.248 -9.408 1.00 97.44 182 LYS A O 1
ATOM 1415 N N . LYS A 1 183 ? 16.732 6.218 -7.629 1.00 97.75 183 LYS A N 1
ATOM 1416 C CA . LYS A 1 183 ? 17.356 4.910 -7.888 1.00 97.75 183 LYS A CA 1
ATOM 1417 C C . LYS A 1 183 ? 16.804 4.250 -9.152 1.00 97.75 183 LYS A C 1
ATOM 1419 O O . LYS A 1 183 ? 17.578 3.605 -9.859 1.00 97.75 183 LYS A O 1
ATOM 1424 N N . LEU A 1 184 ? 15.511 4.415 -9.441 1.00 97.56 184 LEU A N 1
ATOM 1425 C CA . LEU A 1 184 ? 14.907 3.970 -10.696 1.00 97.56 184 LEU A CA 1
ATOM 1426 C C . LEU A 1 184 ? 15.489 4.731 -11.894 1.00 97.56 184 LEU A C 1
ATOM 1428 O O . LEU A 1 184 ? 15.925 4.092 -12.843 1.00 97.56 184 LEU A O 1
ATOM 1432 N N . ASP A 1 185 ? 15.564 6.063 -11.826 1.00 97.12 185 ASP A N 1
ATOM 1433 C CA . ASP A 1 185 ? 16.147 6.891 -12.894 1.00 97.12 185 ASP A CA 1
ATOM 1434 C C . ASP A 1 185 ? 17.582 6.461 -13.228 1.00 97.12 185 ASP A C 1
ATOM 1436 O O . ASP A 1 185 ? 17.909 6.216 -14.387 1.00 97.12 185 ASP A O 1
ATOM 1440 N N . LYS A 1 186 ? 18.419 6.257 -12.204 1.00 96.69 186 LYS A N 1
ATOM 1441 C CA . LYS A 1 186 ? 19.785 5.738 -12.381 1.00 96.69 186 LYS A CA 1
ATOM 1442 C C . LYS A 1 186 ? 19.825 4.348 -13.020 1.00 96.69 186 LYS A C 1
ATOM 1444 O O . LYS A 1 186 ? 20.763 4.063 -13.754 1.00 96.69 186 LYS A O 1
ATOM 1449 N N . ALA A 1 187 ? 18.873 3.470 -12.704 1.00 96.06 187 ALA A N 1
ATOM 1450 C CA . ALA A 1 187 ? 18.828 2.124 -13.272 1.00 96.06 187 ALA A CA 1
ATOM 1451 C C . ALA A 1 187 ? 18.426 2.150 -14.750 1.00 96.06 187 ALA A C 1
ATOM 1453 O O . ALA A 1 187 ? 19.050 1.459 -15.545 1.00 96.06 187 ALA A O 1
ATOM 1454 N N . VAL A 1 188 ? 17.443 2.977 -15.118 1.00 94.25 188 VAL A N 1
ATOM 1455 C CA . VAL A 1 188 ? 17.022 3.130 -16.518 1.00 94.25 188 VAL A CA 1
ATOM 1456 C C . VAL A 1 188 ? 18.160 3.711 -17.355 1.00 94.25 188 VAL A C 1
ATOM 1458 O O . VAL A 1 188 ? 18.504 3.130 -18.371 1.00 94.25 188 VAL A O 1
ATOM 1461 N N . ARG A 1 189 ? 18.842 4.765 -16.886 1.00 93.19 189 ARG A N 1
ATOM 1462 C CA . ARG A 1 189 ? 19.995 5.359 -17.597 1.00 93.19 189 ARG A CA 1
ATOM 1463 C C . ARG A 1 189 ? 21.200 4.432 -17.792 1.00 93.19 189 ARG A C 1
ATOM 1465 O O . ARG A 1 189 ? 22.100 4.809 -18.519 1.00 93.19 189 ARG A O 1
ATOM 1472 N N . LYS A 1 190 ? 21.279 3.314 -17.064 1.00 90.88 190 LYS A N 1
ATOM 1473 C CA . LYS A 1 190 ? 22.348 2.309 -17.207 1.00 90.88 190 LYS A CA 1
ATOM 1474 C C . LYS A 1 190 ? 21.945 1.128 -18.088 1.00 90.88 190 LYS A C 1
ATOM 1476 O O . LYS A 1 190 ? 22.805 0.341 -18.457 1.00 90.88 190 LYS A O 1
ATOM 1481 N N . ALA A 1 191 ? 20.645 0.941 -18.302 1.00 82.75 191 ALA A N 1
ATOM 1482 C CA . ALA A 1 191 ? 20.102 -0.102 -19.167 1.00 82.75 191 ALA A CA 1
ATOM 1483 C C . ALA A 1 191 ? 20.034 0.347 -20.641 1.00 82.75 191 ALA A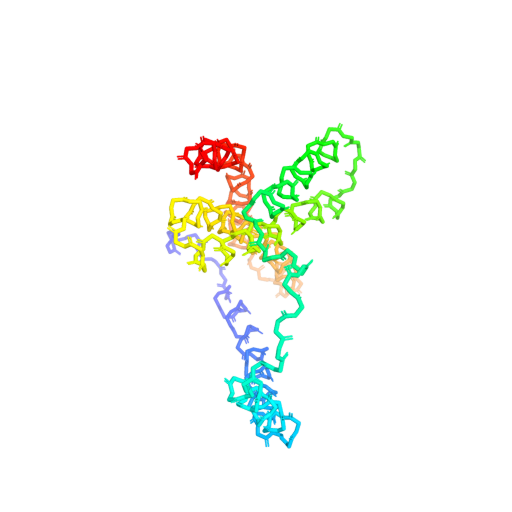 C 1
ATOM 1485 O O . ALA A 1 191 ? 19.727 -0.468 -21.505 1.00 82.75 191 ALA A O 1
ATOM 1486 N N . HIS A 1 192 ? 20.317 1.628 -20.886 1.00 62.25 192 HIS A N 1
ATOM 1487 C CA . HIS A 1 192 ? 20.564 2.265 -22.176 1.00 62.25 192 HIS A CA 1
ATOM 1488 C C . HIS A 1 192 ? 22.009 2.762 -22.196 1.00 62.25 192 HIS A C 1
ATOM 1490 O O . HIS A 1 192 ? 22.582 2.820 -23.302 1.00 62.25 192 HIS A O 1
#

Radius of gyration: 22.09 Å; Cα contacts (8 Å, |Δi|>4): 152; chains: 1; bounding box: 42×45×68 Å

pLDDT: mean 90.64, std 10.82, range [45.81, 98.19]

Foldseek 3Di:
DPPVQDFDPVCCLVVVVVVVVVVVVVVVVVVVCPDPVNVVVVVVVVCVVPDDDDDDPPPDDQPDLVVLLVQLVVLVVLLVVCVVDPHDPVSNLVSLVSNLVSLVVSLVSCVVVVLNQLNVLSVLSNVLNVLLVVLVVLLVVLVVSLVVCVVVVTDSSVSVVSNVVSVVSNVVSVVCNVVSSVSSVVSVVVVD

Organism: NCBI:txid451644

InterPro domains:
  IPR007899 CHAD domain [PF05235] (5-142)
  IPR007899 CHAD domain [PS51708] (1-186)
  IPR007899 CHAD domain [SM00880] (1-175)
  IPR038186 CHAD domain superfamily [G3DSA:1.40.20.10] (2-191)

Mean predicted aligned error: 6.69 Å

Solvent-accessible surface area (backbone atoms only — not comparable to full-atom values): 10138 Å² total; per-residue (Å²): 129,64,73,89,61,63,44,67,67,51,68,54,57,59,48,55,60,44,47,56,55,47,53,55,48,51,53,52,51,54,52,49,68,71,30,73,69,40,51,53,50,51,53,52,51,53,48,60,70,66,51,74,78,80,74,82,75,90,75,70,79,68,80,45,58,66,65,33,47,52,46,26,54,50,26,47,54,50,30,55,49,44,66,73,45,96,56,54,71,66,58,43,50,50,26,50,49,46,26,31,56,23,22,49,51,29,17,54,39,17,53,76,71,71,37,56,67,39,14,54,34,20,45,52,46,30,48,33,54,40,52,24,50,52,22,55,53,48,34,56,51,35,51,58,50,30,53,57,31,47,77,69,75,42,62,42,67,37,40,55,54,52,34,49,54,26,48,51,47,27,50,52,28,56,67,49,43,62,57,41,52,53,54,30,53,56,36,49,69,68,78,105

Nearest PDB structures (foldseek):
  6h2e-assembly1_P-2  TM=2.948E-01  e=1.233E+00  Aeromonas hydrophila subsp. hydrophila AL09-71
  5xg2-assembly1_A  TM=3.834E-01  e=5.846E+00  Pyrococcus yayanosii CH1
  3ja6-assembly1_I  TM=3.954E-01  e=9.820E+00  Escherichia coli
  6grj-assembly1_F  TM=2.906E-01  e=6.157E+00  Aeromonas hydrophila
  7a0g-assembly1_FFF  TM=2.067E-01  e=1.967E+00  Serratia marcescens

Sequence (192 aa):
MDPELVRGPVRQRLVEGANRRYTAGWRRSLLAMRSQRYFRLLDALEELVTAQPESADAAKPSANIDSAYKRVRKAAKTAAKVAADEATTEEKDEALHRIRKGAKRLRYTAAATGADKVSERAKNIQSLLGDHQDSVVSKAHLSTQADAAHAAGEDTFTYGLLYQQEHDTAQQSRAMLQDALKKLDKAVRKAH